Protein AF-0000000075924143 (afdb_homodimer)

Sequence (212 aa):
MNRTDFDSTFNCPVCLGPSQNMVFGMCQHFVCASCLYEPDSESLKPAFYCCPLCKAKDVFPDYCPEIPQTTKLLMNIVGVVKCRRKRCGEEMWTWDEEEHQGYVVLMNRTDFDSTFNCPVCLGPSQNMVFGMCQHFVCASCLYEPDSESLKPAFYCCPLCKAKDVFPDYCPEIPQTTKLLMNIVGVVKCRRKRCGEEMWTWDEEEHQGYVVL

Nearest PDB structures (foldseek):
  1rmd-assembly1_A-2  TM=4.982E-01  e=7.323E-04  Mus musculus
  1rmd-assembly1_A-2  TM=4.979E-01  e=7.323E-04  Mus musculus

Foldseek 3Di:
DDPVVLQQPQAFPPVSFADLAWFAWQVRDIHHQPVQADPPQQAGDPVVCAPPPPRHGNGGDRGRDDDDVVSSVVSVVSAWDAQPDPPRRDIHGNVCNVVVDVVVDD/DDPVVLQQPQAFPPVSFADLAWFAWQVRDIHHQPVQADPPQQAGDPVVCAPPPPRHGNGGDRGRDDDDVVSSVVSVVSAWDAQPDPPRRDIHGNVCNVVVDVVVDD

Solvent-accessible surface area (backbone atoms only — not comparable to full-atom values): 12233 Å² total; per-residue (Å²): 133,57,69,68,55,47,49,71,64,65,25,20,80,81,80,65,39,54,53,50,49,59,42,47,14,48,67,50,51,62,39,29,47,77,78,45,23,38,88,86,78,31,32,47,36,75,86,48,47,26,41,92,85,80,58,50,65,73,30,53,56,68,42,70,67,69,70,44,68,60,55,30,49,52,29,38,73,76,33,36,38,59,47,84,55,87,92,63,64,48,54,34,44,59,89,47,44,64,63,48,52,68,67,60,64,136,133,56,69,68,55,48,50,71,64,65,25,20,79,81,82,66,41,54,53,52,50,58,43,46,15,46,69,50,50,63,39,29,48,77,78,45,23,37,90,86,79,30,33,46,37,75,85,49,46,26,41,93,84,79,57,49,64,73,29,52,56,67,44,69,66,70,70,44,67,60,55,29,47,52,30,38,72,76,33,36,40,62,48,85,54,87,91,62,63,47,57,34,44,59,90,46,43,65,63,46,52,68,67,58,64,134

pLDDT: mean 93.18, std 9.37, range [42.0, 98.88]

InterPro domains:
  IPR001841 Zinc finger, RING-type [PS50089] (12-55)
  IPR001841 Zinc finger, RING-type [SM00184] (12-54)
  IPR013083 Zinc finger, RING/FYVE/PHD-type [G3DSA:3.30.40.10] (2-105)
  IPR017907 Zinc finger, RING-type, conserved site [PS00518] (27-36)

Organism: Rhipicephalus microplus (NCBI:txid6941)

Structure (mmCIF, N/CA/C/O backbone):
data_AF-0000000075924143-model_v1
#
loop_
_entity.id
_entity.type
_entity.pdbx_description
1 polymer 'RING-type domain-containing protein'
#
loop_
_atom_site.group_PDB
_atom_site.id
_atom_site.type_symbol
_atom_site.label_atom_id
_atom_site.label_alt_id
_atom_site.label_comp_id
_atom_site.label_asym_id
_atom_site.label_entity_id
_atom_site.label_seq_id
_atom_site.pdbx_PDB_ins_code
_atom_site.Cartn_x
_atom_site.Cartn_y
_atom_site.Cartn_z
_atom_site.occupancy
_atom_site.B_iso_or_equiv
_atom_site.auth_seq_id
_atom_site.auth_comp_id
_atom_site.auth_asym_id
_atom_site.auth_atom_id
_atom_site.pdbx_PDB_model_num
ATOM 1 N N . MET A 1 1 ? -12.422 -7.746 11.172 1 70.56 1 MET A N 1
ATOM 2 C CA . MET A 1 1 ? -11.594 -6.848 11.977 1 70.56 1 MET A CA 1
ATOM 3 C C . MET A 1 1 ? -12.445 -5.758 12.617 1 70.56 1 MET A C 1
ATOM 5 O O . MET A 1 1 ? -13.352 -5.211 11.984 1 70.56 1 MET A O 1
ATOM 9 N N . ASN A 1 2 ? -12.172 -5.574 13.945 1 77.44 2 ASN A N 1
ATOM 10 C CA . ASN A 1 2 ? -12.914 -4.504 14.602 1 77.44 2 ASN A CA 1
ATOM 11 C C . ASN A 1 2 ? -12.219 -3.158 14.445 1 77.44 2 ASN A C 1
ATOM 13 O O . ASN A 1 2 ? -11.148 -3.076 13.836 1 77.44 2 ASN A O 1
ATOM 17 N N . ARG A 1 3 ? -12.781 -2.129 14.867 1 79.12 3 ARG A N 1
ATOM 18 C CA . ARG A 1 3 ? -12.312 -0.76 14.672 1 79.12 3 ARG A CA 1
ATOM 19 C C . A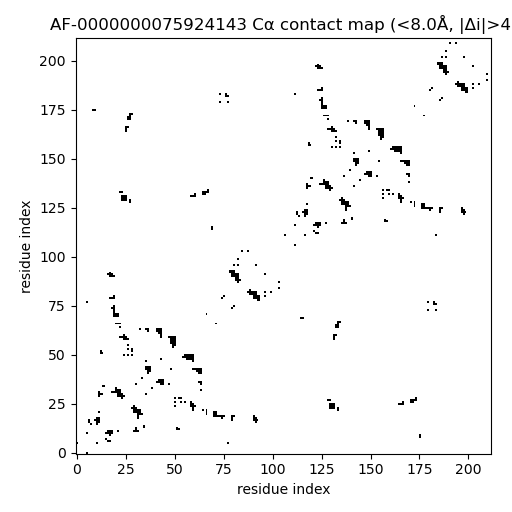RG A 1 3 ? -10.914 -0.576 15.25 1 79.12 3 ARG A C 1
ATOM 21 O O . ARG A 1 3 ? -10.047 0.022 14.609 1 79.12 3 ARG A O 1
ATOM 28 N N . THR A 1 4 ? -10.664 -1.025 16.422 1 77.81 4 THR A N 1
ATOM 29 C CA . THR A 1 4 ? -9.383 -0.866 17.094 1 77.81 4 THR A CA 1
ATOM 30 C C . THR A 1 4 ? -8.266 -1.554 16.312 1 77.81 4 THR A C 1
ATOM 32 O O . THR A 1 4 ? -7.152 -1.028 16.219 1 77.81 4 THR A O 1
ATOM 35 N N . ASP A 1 5 ? -8.641 -2.639 15.773 1 81.94 5 ASP A N 1
ATOM 36 C CA . ASP A 1 5 ? -7.66 -3.367 14.977 1 81.94 5 ASP A CA 1
ATOM 37 C C . ASP A 1 5 ? -7.301 -2.596 13.711 1 81.94 5 ASP A C 1
ATOM 39 O O . ASP A 1 5 ? -6.137 -2.559 13.305 1 81.94 5 ASP A O 1
ATOM 43 N N . PHE A 1 6 ? -8.273 -1.979 13.18 1 84.81 6 PHE A N 1
ATOM 44 C CA . PHE A 1 6 ? -8.031 -1.205 11.961 1 84.81 6 PHE A CA 1
ATOM 45 C C . PHE A 1 6 ? -7.113 -0.024 12.25 1 84.81 6 PHE A C 1
ATOM 47 O O . PHE A 1 6 ? -6.125 0.185 11.539 1 84.81 6 PHE A O 1
ATOM 54 N N . ASP A 1 7 ? -7.449 0.629 13.297 1 85.31 7 ASP A N 1
ATOM 55 C CA . ASP A 1 7 ? -6.668 1.811 13.648 1 85.31 7 ASP A CA 1
ATOM 56 C C . ASP A 1 7 ? -5.207 1.449 13.898 1 85.31 7 ASP A C 1
ATOM 58 O O . ASP A 1 7 ? -4.301 2.082 13.352 1 85.31 7 ASP A O 1
ATOM 62 N N . SER A 1 8 ? -5.031 0.444 14.641 1 89.44 8 SER A N 1
ATOM 63 C CA . SER A 1 8 ? -3.672 0.069 15.016 1 89.44 8 SER A CA 1
ATOM 64 C C . SER A 1 8 ? -2.896 -0.475 13.82 1 89.44 8 SER A C 1
ATOM 66 O O . SER A 1 8 ? -1.672 -0.338 13.758 1 89.44 8 SER A O 1
ATOM 68 N N . THR A 1 9 ? -3.615 -1.034 12.883 1 93.56 9 THR A N 1
ATOM 69 C CA . THR A 1 9 ? -2.969 -1.708 11.758 1 93.56 9 THR A CA 1
ATOM 70 C C . THR A 1 9 ? -2.6 -0.708 10.672 1 93.56 9 THR A C 1
ATOM 72 O O . THR A 1 9 ? -1.55 -0.832 10.039 1 93.56 9 THR A O 1
ATOM 75 N N . PHE A 1 10 ? -3.467 0.295 10.484 1 96.81 10 PHE A N 1
ATOM 76 C CA . PHE A 1 10 ? -3.289 1.083 9.273 1 96.81 10 PHE A CA 1
ATOM 77 C C . PHE A 1 10 ? -2.971 2.535 9.609 1 96.81 10 PHE A C 1
ATOM 79 O O . PHE A 1 10 ? -2.783 3.361 8.719 1 96.81 10 PHE A O 1
ATOM 86 N N . ASN A 1 11 ? -2.824 2.832 10.938 1 97.5 11 ASN A N 1
ATOM 87 C CA . ASN A 1 11 ? -2.324 4.145 11.328 1 97.5 11 ASN A CA 1
ATOM 88 C C . ASN A 1 11 ? -0.844 4.305 11 1 97.5 11 ASN A C 1
ATOM 90 O O . ASN A 1 11 ? -0.107 3.32 10.938 1 97.5 11 ASN A O 1
ATOM 94 N N . CYS A 1 12 ? -0.484 5.535 10.727 1 98.12 12 CYS A N 1
ATOM 95 C CA . CYS A 1 12 ? 0.941 5.848 10.734 1 98.12 12 CYS A CA 1
ATOM 96 C C . CYS A 1 12 ? 1.58 5.453 12.062 1 98.12 12 CYS A C 1
ATOM 98 O O . CYS A 1 12 ? 1.066 5.793 13.125 1 98.12 12 CYS A O 1
ATOM 100 N N . PRO A 1 13 ? 2.682 4.738 12.023 1 98 13 PRO A N 1
ATOM 101 C CA . PRO A 1 13 ? 3.299 4.293 13.273 1 98 13 PRO A CA 1
ATOM 102 C C . PRO A 1 13 ? 3.963 5.434 14.039 1 98 13 PRO A C 1
ATOM 104 O O . PRO A 1 13 ? 4.348 5.262 15.203 1 98 13 PRO A O 1
ATOM 107 N N . VAL A 1 14 ? 4.086 6.535 13.492 1 98.38 14 VAL A N 1
ATOM 108 C CA . VAL A 1 14 ? 4.785 7.66 14.102 1 98.38 14 VAL A CA 1
ATOM 109 C C . VAL A 1 14 ? 3.783 8.578 14.789 1 98.38 14 VAL A C 1
ATOM 111 O O . VAL A 1 14 ? 3.887 8.828 15.992 1 98.38 14 VAL A O 1
ATOM 114 N N . CYS A 1 15 ? 2.76 9.039 14.109 1 97.69 15 CYS A N 1
ATOM 115 C CA . CYS A 1 15 ? 1.806 9.984 14.68 1 97.69 15 CYS A CA 1
ATOM 116 C C . CYS A 1 15 ? 0.568 9.266 15.195 1 97.69 15 CYS A C 1
ATOM 118 O O . CYS A 1 15 ? -0.277 9.867 15.859 1 97.69 15 CYS A O 1
ATOM 120 N N . LEU A 1 16 ? 0.433 8.016 14.859 1 97.12 16 LEU A N 1
ATOM 121 C CA . LEU A 1 16 ? -0.646 7.137 15.297 1 97.12 16 LEU A CA 1
ATOM 122 C C . LEU A 1 16 ? -1.988 7.609 14.758 1 97.12 16 LEU A C 1
ATOM 124 O O . LEU A 1 16 ? -3.031 7.379 15.375 1 97.12 16 LEU A O 1
ATOM 128 N N . GLY A 1 17 ? -1.963 8.305 13.609 1 96.56 17 GLY A N 1
ATOM 129 C CA . GLY A 1 17 ? -3.17 8.797 12.961 1 96.56 17 GLY A CA 1
ATOM 130 C C . GLY A 1 17 ? -3.375 8.219 11.57 1 96.56 17 GLY A C 1
ATOM 131 O O . GLY A 1 17 ? -2.443 7.672 10.977 1 96.56 17 GLY A O 1
ATOM 132 N N . PRO A 1 18 ? -4.652 8.367 11.133 1 96.88 18 PRO A N 1
ATOM 133 C CA . PRO A 1 18 ? -4.945 7.945 9.758 1 96.88 18 PRO A CA 1
ATOM 134 C C . PRO A 1 18 ? -4.43 8.93 8.711 1 96.88 18 PRO A C 1
ATOM 136 O O . PRO A 1 18 ? -4.344 10.133 8.984 1 96.88 18 PRO A O 1
ATOM 139 N N . SER A 1 19 ? -4.051 8.484 7.586 1 98 19 SER A N 1
ATOM 140 C CA . SER A 1 19 ? -3.645 9.312 6.457 1 98 19 SER A CA 1
ATOM 141 C C . SER A 1 19 ? -3.877 8.602 5.129 1 98 19 SER A C 1
ATOM 143 O O . SER A 1 19 ? -3.652 7.398 5.02 1 98 19 SER A O 1
ATOM 145 N N . GLN A 1 20 ? -4.223 9.32 4.164 1 97.81 20 GLN A N 1
ATOM 146 C CA . GLN A 1 20 ? -4.312 8.781 2.809 1 97.81 20 GLN A CA 1
ATOM 147 C C . GLN A 1 20 ? -2.973 8.891 2.086 1 97.81 20 GLN A C 1
ATOM 149 O O . GLN A 1 20 ? -2.801 8.336 0.999 1 97.81 20 GLN A O 1
ATOM 154 N N . ASN A 1 21 ? -2.076 9.578 2.709 1 98.12 21 ASN A N 1
ATOM 155 C CA . ASN A 1 21 ? -0.774 9.836 2.104 1 98.12 21 ASN A CA 1
ATOM 156 C C . ASN A 1 21 ? 0.329 9.031 2.781 1 98.12 21 ASN A C 1
ATOM 158 O O . ASN A 1 21 ? 1.273 9.602 3.328 1 98.12 21 ASN A O 1
ATOM 162 N N . MET A 1 22 ? 0.215 7.742 2.605 1 98.5 22 MET A N 1
ATOM 163 C CA . MET A 1 22 ? 1.218 6.84 3.166 1 98.5 22 MET A CA 1
ATOM 164 C C . MET A 1 22 ? 2.379 6.648 2.195 1 98.5 22 MET A C 1
ATOM 166 O O . MET A 1 22 ? 2.172 6.559 0.983 1 98.5 22 MET A O 1
ATOM 170 N N . VAL A 1 23 ? 3.541 6.617 2.645 1 98.88 23 VAL A N 1
ATOM 171 C CA . VAL A 1 23 ? 4.734 6.383 1.839 1 98.88 23 VAL A CA 1
ATOM 172 C C . VAL A 1 23 ? 5.363 5.047 2.223 1 98.88 23 VAL A C 1
ATOM 174 O O . VAL A 1 23 ? 5.723 4.832 3.381 1 98.88 23 VAL A O 1
ATOM 177 N N . PHE A 1 24 ? 5.453 4.184 1.265 1 98.75 24 PHE A N 1
ATOM 178 C CA . PHE A 1 24 ? 6.07 2.875 1.461 1 98.75 24 PHE A CA 1
ATOM 179 C C . PHE A 1 24 ? 7.574 2.943 1.212 1 98.75 24 PHE A C 1
ATOM 181 O O . PHE A 1 24 ? 8.023 3.602 0.271 1 98.75 24 PHE A O 1
ATOM 188 N N . GLY A 1 25 ? 8.297 2.262 2.07 1 98.62 25 GLY A N 1
ATOM 189 C CA . GLY A 1 25 ? 9.734 2.168 1.877 1 98.62 25 GLY A CA 1
ATOM 190 C C . GLY A 1 25 ? 10.156 0.909 1.144 1 98.62 25 GLY A C 1
ATOM 191 O O . GLY A 1 25 ? 9.352 -0.009 0.963 1 98.62 25 GLY A O 1
ATOM 192 N N . MET A 1 26 ? 11.438 0.866 0.835 1 98.19 26 MET A N 1
ATOM 193 C CA . MET A 1 26 ? 12.031 -0.317 0.212 1 98.19 26 MET A CA 1
ATOM 194 C C . MET A 1 26 ? 11.906 -1.531 1.126 1 98.19 26 MET A C 1
ATOM 196 O O . MET A 1 26 ? 11.898 -2.67 0.655 1 98.19 26 MET A O 1
ATOM 200 N N . CYS A 1 27 ? 11.734 -1.285 2.385 1 98.5 27 CYS A N 1
ATOM 201 C CA . CYS A 1 27 ? 11.555 -2.354 3.361 1 98.5 27 CYS A CA 1
ATOM 202 C C . CYS A 1 27 ? 10.102 -2.807 3.412 1 98.5 27 CYS A C 1
ATOM 204 O O . CYS A 1 27 ? 9.773 -3.781 4.09 1 98.5 27 CYS A O 1
ATOM 206 N N . GLN A 1 28 ? 9.203 -2.119 2.783 1 98.69 28 GLN A N 1
ATOM 207 C CA . GLN A 1 28 ? 7.789 -2.416 2.598 1 98.69 28 GLN A CA 1
ATOM 208 C C . GLN A 1 28 ? 6.98 -2.025 3.83 1 98.69 28 GLN A C 1
ATOM 210 O O . GLN A 1 28 ? 5.793 -2.338 3.924 1 98.69 28 GLN A O 1
ATOM 215 N N . HIS A 1 29 ? 7.574 -1.335 4.727 1 98.62 29 HIS A N 1
ATOM 216 C CA . HIS A 1 29 ? 6.812 -0.637 5.758 1 98.62 29 HIS A CA 1
ATOM 217 C C . HIS A 1 29 ? 6.41 0.758 5.293 1 98.62 29 HIS A C 1
ATOM 219 O O . HIS A 1 29 ? 6.895 1.24 4.266 1 98.62 29 HIS A O 1
ATOM 225 N N . PHE A 1 30 ? 5.375 1.354 5.965 1 98.38 30 PHE A N 1
ATOM 226 C CA . PHE A 1 30 ? 4.934 2.66 5.496 1 98.38 30 PHE A CA 1
ATOM 227 C C . PHE A 1 30 ? 4.793 3.635 6.66 1 98.38 30 PHE A C 1
ATOM 229 O O . PHE A 1 30 ? 4.625 3.219 7.809 1 98.38 30 PHE A O 1
ATOM 236 N N . VAL A 1 31 ? 4.949 4.906 6.43 1 98.75 31 VAL A N 1
ATOM 237 C CA . VAL A 1 31 ? 4.766 6.07 7.289 1 98.75 31 VAL A CA 1
ATOM 238 C C . VAL A 1 31 ? 4.078 7.184 6.508 1 98.75 31 VAL A C 1
ATOM 240 O O . VAL A 1 31 ? 4.25 7.297 5.293 1 98.75 31 VAL A O 1
ATOM 243 N N . CYS A 1 32 ? 3.238 7.934 7.164 1 98.69 32 CYS A N 1
ATOM 244 C CA . CYS A 1 32 ? 2.561 8.977 6.395 1 98.69 32 CYS A CA 1
ATOM 245 C C . CYS A 1 32 ? 3.545 10.047 5.945 1 98.69 32 CYS A C 1
ATOM 247 O O . CYS A 1 32 ? 4.562 10.281 6.605 1 98.69 32 CYS A O 1
ATOM 249 N N . ALA A 1 33 ? 3.236 10.734 4.922 1 98.75 33 ALA A N 1
ATOM 250 C CA . ALA A 1 33 ? 4.117 11.727 4.312 1 98.75 33 ALA A CA 1
ATOM 251 C C . ALA A 1 33 ? 4.383 12.891 5.266 1 98.75 33 ALA A C 1
ATOM 253 O O . ALA A 1 33 ? 5.5 13.398 5.332 1 98.75 33 ALA A O 1
ATOM 254 N N . SER A 1 34 ? 3.363 13.258 6.055 1 98.12 34 SER A N 1
ATOM 255 C CA . SER A 1 34 ? 3.494 14.414 6.938 1 98.12 34 SER A CA 1
ATOM 256 C C . SER A 1 34 ? 4.48 14.133 8.062 1 98.12 34 SER A C 1
ATOM 258 O O . SER A 1 34 ? 5.117 15.055 8.578 1 98.12 34 SER A O 1
ATOM 260 N N . CYS A 1 35 ? 4.629 12.93 8.453 1 98.69 35 CYS A N 1
ATOM 261 C CA . CYS A 1 35 ? 5.594 12.57 9.484 1 98.69 35 CYS A CA 1
ATOM 262 C C . CYS A 1 35 ? 6.984 12.375 8.891 1 98.69 35 CYS A C 1
ATOM 264 O O . CYS A 1 35 ? 7.984 12.734 9.508 1 98.69 35 CYS A O 1
ATOM 266 N N . LEU A 1 36 ? 7.094 11.898 7.695 1 98.81 36 LEU A N 1
ATOM 267 C CA . LEU A 1 36 ? 8.367 11.531 7.074 1 98.81 36 LEU A CA 1
ATOM 268 C C . LEU A 1 36 ? 9.125 12.773 6.621 1 98.81 36 LEU A C 1
ATOM 270 O O . LEU A 1 36 ? 10.359 12.797 6.637 1 98.81 36 LEU A O 1
ATOM 274 N N . TYR A 1 37 ? 8.375 13.758 6.219 1 98.88 37 TYR A N 1
ATOM 275 C CA . TYR A 1 37 ? 9.055 14.812 5.465 1 98.88 37 TYR A CA 1
ATOM 276 C C . TYR A 1 37 ? 8.836 16.172 6.117 1 98.88 37 TYR A C 1
ATOM 278 O O . TYR A 1 37 ? 7.789 16.422 6.719 1 98.88 37 TYR A O 1
ATOM 286 N N . GLU A 1 38 ? 9.812 17.047 5.93 1 98.75 38 GLU A N 1
ATOM 287 C CA . GLU A 1 38 ? 9.711 18.438 6.379 1 98.75 38 GLU A CA 1
ATOM 288 C C . GLU A 1 38 ? 8.648 19.203 5.598 1 98.75 38 GLU A C 1
ATOM 290 O O . GLU A 1 38 ? 8.617 19.141 4.367 1 98.75 38 GLU A O 1
ATOM 295 N N . PRO A 1 39 ? 7.762 19.938 6.336 1 97.12 39 PRO A N 1
ATOM 296 C CA . PRO A 1 39 ? 6.656 20.625 5.656 1 97.12 39 PRO A CA 1
ATOM 297 C C . PRO A 1 39 ? 7.137 21.672 4.652 1 97.12 39 PRO A C 1
ATOM 299 O O . PRO A 1 39 ? 6.504 21.859 3.609 1 97.12 39 PRO A O 1
ATOM 302 N N . ASP A 1 40 ? 8.25 22.312 4.832 1 97.69 40 ASP A N 1
ATOM 303 C CA . ASP A 1 40 ? 8.711 23.422 3.994 1 97.69 40 ASP A CA 1
ATOM 304 C C . ASP A 1 40 ? 9.531 22.906 2.811 1 97.69 40 ASP A C 1
ATOM 306 O O . ASP A 1 40 ? 9.211 23.203 1.656 1 97.69 40 ASP A O 1
ATOM 310 N N . SER A 1 41 ? 10.484 22.047 3.057 1 98.12 41 SER A N 1
ATOM 311 C CA . SER A 1 41 ? 11.422 21.609 2.031 1 98.12 41 SER A CA 1
ATOM 312 C C . SER A 1 41 ? 10.984 20.297 1.393 1 98.12 41 SER A C 1
ATOM 314 O O . SER A 1 41 ? 11.516 19.891 0.358 1 98.12 41 SER A O 1
ATOM 316 N N . GLU A 1 42 ? 10.07 19.609 2.082 1 98.25 42 GLU A N 1
ATOM 317 C CA . GLU A 1 42 ? 9.617 18.297 1.646 1 98.25 42 GLU A CA 1
ATOM 318 C C . GLU A 1 42 ? 10.781 17.297 1.606 1 98.25 42 GLU A C 1
ATOM 320 O O . GLU A 1 42 ? 10.75 16.328 0.84 1 98.25 42 GLU A O 1
ATOM 325 N N . SER A 1 43 ? 11.836 17.609 2.334 1 98.75 43 SER A N 1
ATOM 326 C CA . SER A 1 43 ? 12.961 16.703 2.477 1 98.75 43 SER A CA 1
ATOM 327 C C . SER A 1 43 ? 12.719 15.695 3.604 1 98.75 43 SER A C 1
ATOM 329 O O . SER A 1 43 ? 12.031 16 4.578 1 98.75 43 SER A O 1
ATOM 331 N N . LEU A 1 44 ? 13.289 14.586 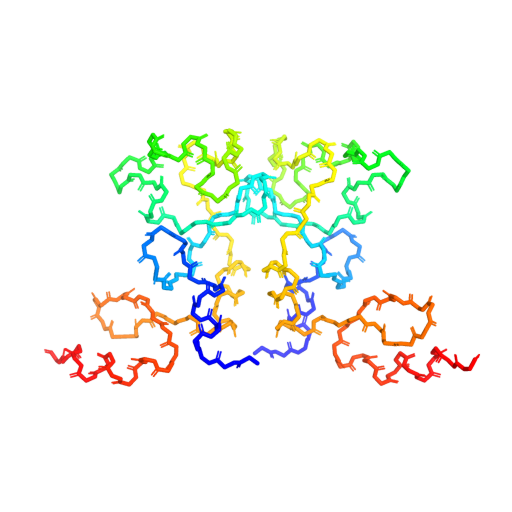3.41 1 98.88 44 LEU A N 1
ATOM 332 C CA . LEU A 1 44 ? 13.164 13.555 4.426 1 98.88 44 LEU A CA 1
ATOM 333 C C . LEU A 1 44 ? 13.742 14.023 5.758 1 98.88 44 LEU A C 1
ATOM 335 O O . LEU A 1 44 ? 14.852 14.555 5.801 1 98.88 44 LEU A O 1
ATOM 339 N N . LYS A 1 45 ? 12.969 13.852 6.836 1 98.81 45 LYS A N 1
ATOM 340 C CA . LYS A 1 45 ? 13.492 14.164 8.164 1 98.81 45 LYS A CA 1
ATOM 341 C C . LYS A 1 45 ? 14.609 13.203 8.562 1 98.81 45 LYS A C 1
ATOM 343 O O . LYS A 1 45 ? 14.508 11.992 8.32 1 98.81 45 LYS A O 1
ATOM 348 N N . PRO A 1 46 ? 15.594 13.695 9.219 1 98.25 46 PRO A N 1
ATOM 349 C CA . PRO A 1 46 ? 16.734 12.859 9.594 1 98.25 46 PRO A CA 1
ATOM 350 C C . PRO A 1 46 ? 16.328 11.664 10.453 1 98.25 46 PRO A C 1
ATOM 352 O O . PRO A 1 46 ? 16.953 10.609 10.383 1 98.25 46 PRO A O 1
ATOM 355 N N . ALA A 1 47 ? 15.352 11.766 11.258 1 97.88 47 ALA A N 1
ATOM 356 C CA . ALA A 1 47 ? 14.891 10.711 12.156 1 97.88 47 ALA A CA 1
ATOM 357 C C . ALA A 1 47 ? 14.461 9.469 11.375 1 97.88 47 ALA A C 1
ATOM 359 O O . ALA A 1 47 ? 14.383 8.375 11.938 1 97.88 47 ALA A O 1
ATOM 360 N N . PHE A 1 48 ? 14.242 9.648 10.039 1 98.44 48 PHE A N 1
ATOM 361 C CA . PHE A 1 48 ? 13.688 8.547 9.258 1 98.44 48 PHE A CA 1
ATOM 362 C C . PHE A 1 48 ? 14.688 8.078 8.203 1 98.44 48 PHE A C 1
ATOM 364 O O . PHE A 1 48 ? 14.289 7.523 7.172 1 98.44 48 PHE A O 1
ATOM 371 N N . TYR A 1 49 ? 15.93 8.406 8.453 1 98.25 49 TYR A N 1
ATOM 372 C CA . TYR A 1 49 ? 16.969 7.809 7.621 1 98.25 49 TYR A CA 1
ATOM 373 C C . TYR A 1 49 ? 16.953 6.289 7.746 1 98.25 49 TYR A C 1
ATOM 375 O O . TYR A 1 49 ? 17.516 5.59 6.895 1 98.25 49 TYR A O 1
ATOM 383 N N . CYS A 1 50 ? 16.344 5.875 8.891 1 98.19 50 CYS A N 1
ATOM 384 C CA . CYS A 1 50 ? 16.016 4.461 9.023 1 98.19 50 CYS A CA 1
ATOM 385 C C . CYS A 1 50 ? 14.523 4.27 9.273 1 98.19 50 CYS A C 1
ATOM 387 O O . CYS A 1 50 ? 13.867 5.152 9.82 1 98.19 50 CYS A O 1
ATOM 389 N N . CYS A 1 51 ? 14.023 3.189 8.836 1 98.69 51 CYS A N 1
ATOM 390 C CA . CYS A 1 51 ? 12.617 2.883 9.07 1 98.69 51 CYS A CA 1
ATOM 391 C C . CYS A 1 51 ? 12.32 2.775 10.555 1 98.69 51 CYS A C 1
ATOM 393 O O . CYS A 1 51 ? 13.016 2.062 11.281 1 98.69 51 CYS A O 1
ATOM 395 N N . PRO A 1 52 ? 11.328 3.402 11.102 1 98.44 52 PRO A N 1
ATOM 396 C CA . PRO A 1 52 ? 11.031 3.344 12.531 1 98.44 52 PRO A CA 1
ATOM 397 C C . PRO A 1 52 ? 10.508 1.978 12.977 1 98.44 52 PRO A C 1
ATOM 399 O O . PRO A 1 52 ? 10.43 1.699 14.172 1 98.44 52 PRO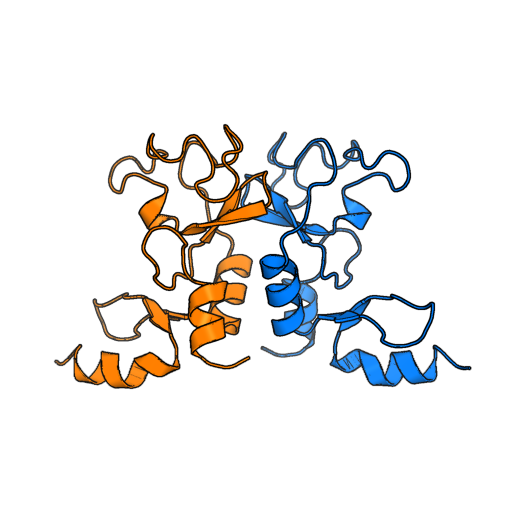 A O 1
ATOM 402 N N . LEU A 1 53 ? 10.148 1.166 12 1 97.88 53 LEU A N 1
ATOM 403 C CA . LEU A 1 53 ? 9.555 -0.121 12.352 1 97.88 53 LEU A CA 1
ATOM 404 C C . LEU A 1 53 ? 10.602 -1.229 12.305 1 97.88 53 LEU A C 1
ATOM 406 O O . LEU A 1 53 ? 10.656 -2.074 13.203 1 97.88 53 LEU A O 1
ATOM 410 N N . CYS A 1 54 ? 11.461 -1.25 11.312 1 98.31 54 CYS A N 1
ATOM 411 C CA . CYS A 1 54 ? 12.375 -2.371 11.156 1 98.31 54 CYS A CA 1
ATOM 412 C C . CYS A 1 54 ? 13.828 -1.902 11.25 1 98.31 54 CYS A C 1
ATOM 414 O O . CYS A 1 54 ? 14.75 -2.721 11.258 1 98.31 54 CYS A O 1
ATOM 416 N N . LYS A 1 55 ? 14.172 -0.634 11.164 1 98.31 55 LYS A N 1
ATOM 417 C CA . LYS A 1 55 ? 15.469 0.008 11.352 1 98.31 55 LYS A CA 1
ATOM 418 C C . LYS A 1 55 ? 16.328 -0.117 10.094 1 98.31 55 LYS A C 1
ATOM 420 O O . LYS A 1 55 ? 17.5 0.281 10.094 1 98.31 55 LYS A O 1
ATOM 425 N N . ALA A 1 56 ? 15.742 -0.64 9.016 1 98.25 56 ALA A N 1
ATOM 426 C CA . ALA A 1 56 ? 16.484 -0.648 7.75 1 98.25 56 ALA A CA 1
ATOM 427 C C . ALA A 1 56 ? 16.859 0.768 7.328 1 98.25 56 ALA A C 1
ATOM 429 O O . ALA A 1 56 ? 16.078 1.703 7.484 1 98.25 56 ALA A O 1
ATOM 430 N N . LYS A 1 57 ? 18.031 0.975 6.699 1 98.38 57 LYS A N 1
ATOM 431 C CA . LYS A 1 57 ? 18.547 2.293 6.344 1 98.38 57 LYS A CA 1
ATOM 432 C C . LYS A 1 57 ? 18.203 2.648 4.902 1 98.38 57 LYS A C 1
ATOM 434 O O . LYS A 1 57 ? 18.125 1.771 4.039 1 98.38 57 LYS A O 1
ATOM 439 N N . ASP A 1 58 ? 18.031 3.904 4.645 1 98 58 ASP A N 1
ATOM 440 C CA . ASP A 1 58 ? 17.906 4.465 3.303 1 98 58 ASP A CA 1
ATOM 441 C C . ASP A 1 58 ? 16.766 3.807 2.539 1 98 58 ASP A C 1
ATOM 443 O O . ASP A 1 58 ? 16.922 3.426 1.377 1 98 58 ASP A O 1
ATOM 447 N N . VAL A 1 59 ? 15.602 3.625 3.18 1 98.5 59 VAL A N 1
ATOM 448 C CA . VAL A 1 59 ? 14.508 2.871 2.564 1 98.5 59 VAL A CA 1
ATOM 449 C C . VAL A 1 59 ? 13.414 3.828 2.109 1 98.5 59 VAL A C 1
ATOM 451 O O . VAL A 1 59 ? 12.531 3.449 1.334 1 98.5 59 VAL A O 1
ATOM 454 N N . PHE A 1 60 ? 13.438 5.047 2.551 1 98.81 60 PHE A N 1
ATOM 455 C CA . PHE A 1 60 ? 12.461 6.039 2.105 1 98.81 60 PHE A CA 1
ATOM 456 C C . PHE A 1 60 ? 13.094 7.012 1.119 1 98.81 60 PHE A C 1
ATOM 458 O O . PHE A 1 60 ? 14.289 7.285 1.189 1 98.81 60 PHE A O 1
ATOM 465 N N . PRO A 1 61 ? 12.234 7.609 0.152 1 98.62 61 PRO A N 1
ATOM 466 C CA . PRO A 1 61 ? 12.766 8.617 -0.762 1 98.62 61 PRO A CA 1
ATOM 467 C C . PRO A 1 61 ? 13.32 9.844 -0.031 1 98.62 61 PRO A C 1
ATOM 469 O O . PRO A 1 61 ? 12.789 10.234 1.011 1 98.62 61 PRO A O 1
ATOM 472 N N . ASP A 1 62 ? 14.305 10.523 -0.612 1 98.5 62 ASP A N 1
ATOM 473 C CA . ASP A 1 62 ? 14.953 11.688 -0.007 1 98.5 62 ASP A CA 1
ATOM 474 C C . ASP A 1 62 ? 14.008 12.883 0.039 1 98.5 62 ASP A C 1
ATOM 476 O O . ASP A 1 62 ? 14.156 13.758 0.891 1 98.5 62 ASP A O 1
ATOM 480 N N . TYR A 1 63 ? 13.164 12.93 -0.892 1 98.69 63 TYR A N 1
ATOM 481 C CA . TYR A 1 63 ? 12.148 13.969 -0.961 1 98.69 63 TYR A CA 1
ATOM 482 C C . TYR A 1 63 ? 10.758 13.359 -1.085 1 98.69 63 TYR A C 1
ATOM 484 O O . TYR A 1 63 ? 10.602 12.25 -1.605 1 98.69 63 TYR A O 1
ATOM 492 N N . CYS A 1 64 ? 9.758 14.016 -0.586 1 98.62 64 CYS A N 1
ATOM 493 C CA . CYS A 1 64 ? 8.391 13.516 -0.638 1 98.62 64 CYS A CA 1
ATOM 494 C C . CYS A 1 64 ? 7.996 13.156 -2.064 1 98.62 64 CYS A C 1
ATOM 496 O O . CYS A 1 64 ? 7.996 14.008 -2.949 1 98.62 64 CYS A O 1
ATOM 498 N N . PRO A 1 65 ? 7.664 11.938 -2.262 1 98.56 65 PRO A N 1
ATOM 499 C CA . PRO A 1 65 ? 7.262 11.523 -3.609 1 98.56 65 PRO A CA 1
ATOM 500 C C . PRO A 1 65 ? 5.805 11.867 -3.918 1 98.56 65 PRO A C 1
ATOM 502 O O . PRO A 1 65 ? 5.051 12.242 -3.018 1 98.56 65 PRO A O 1
ATOM 505 N N . GLU A 1 66 ? 5.547 11.805 -5.223 1 97.62 66 GLU A N 1
ATOM 506 C CA . GLU A 1 66 ? 4.125 11.789 -5.566 1 97.62 66 GLU A CA 1
ATOM 507 C C . GLU A 1 66 ? 3.459 10.5 -5.094 1 97.62 66 GLU A C 1
ATOM 509 O O . GLU A 1 66 ? 3.936 9.406 -5.395 1 97.62 66 GLU A O 1
ATOM 514 N N . ILE A 1 67 ? 2.492 10.648 -4.34 1 97.44 67 ILE A N 1
ATOM 515 C CA . ILE A 1 67 ? 1.734 9.492 -3.877 1 97.44 67 ILE A CA 1
ATOM 516 C C . ILE A 1 67 ? 0.636 9.156 -4.883 1 97.44 67 ILE A C 1
ATOM 518 O O . ILE A 1 67 ? -0.273 9.953 -5.109 1 97.44 67 ILE A O 1
ATOM 522 N N . PRO A 1 68 ? 0.698 7.984 -5.445 1 97.62 68 PRO A N 1
ATOM 523 C CA . PRO A 1 68 ? -0.287 7.637 -6.473 1 97.62 68 PRO A CA 1
ATOM 524 C C . PRO A 1 68 ? -1.717 7.613 -5.938 1 97.62 68 PRO A C 1
ATOM 526 O O . PRO A 1 68 ? -1.931 7.352 -4.75 1 97.62 68 PRO A O 1
ATOM 529 N N . GLN A 1 69 ? -2.66 7.859 -6.82 1 96 69 GLN A N 1
ATOM 530 C CA . GLN A 1 69 ? -4.07 7.789 -6.453 1 96 69 GLN A CA 1
ATOM 531 C C . GLN A 1 69 ? -4.434 6.406 -5.918 1 96 69 GLN A C 1
ATOM 533 O O . GLN A 1 69 ? -5.273 6.281 -5.023 1 96 69 GLN A O 1
ATOM 538 N N . THR A 1 70 ? -3.777 5.414 -6.379 1 95.5 70 THR A N 1
ATOM 539 C CA . THR A 1 70 ? -4.055 4.047 -5.957 1 95.5 70 THR A CA 1
ATOM 540 C C . THR A 1 70 ? -3.801 3.879 -4.461 1 95.5 70 THR A C 1
ATOM 542 O O . THR A 1 70 ? -4.602 3.262 -3.756 1 95.5 70 THR A O 1
ATOM 545 N N . THR A 1 71 ? -2.723 4.438 -4.035 1 96.06 71 THR A N 1
ATOM 546 C CA . THR A 1 71 ? -2.422 4.379 -2.609 1 96.06 71 THR A CA 1
ATOM 547 C C . THR A 1 71 ? -3.484 5.113 -1.801 1 96.06 71 THR A C 1
ATOM 549 O O . THR A 1 71 ? -3.959 4.609 -0.781 1 96.06 71 THR A O 1
ATOM 552 N N . LYS A 1 72 ? -3.879 6.258 -2.23 1 96.94 72 LYS A N 1
ATOM 553 C CA . LYS A 1 72 ? -4.918 7.023 -1.55 1 96.94 72 LYS A CA 1
ATOM 554 C C . LYS A 1 72 ? -6.238 6.258 -1.519 1 96.94 72 LYS A C 1
ATOM 556 O O . LYS A 1 72 ? -6.93 6.25 -0.5 1 96.94 72 LYS A O 1
ATOM 561 N N . LEU A 1 73 ? -6.496 5.652 -2.65 1 96.25 73 LEU A N 1
ATOM 562 C CA . LEU A 1 73 ? -7.723 4.863 -2.746 1 96.25 73 LEU A CA 1
ATOM 563 C C . LEU A 1 73 ? -7.672 3.662 -1.811 1 96.25 73 LEU A C 1
ATOM 565 O O . LEU A 1 73 ? -8.68 3.307 -1.193 1 96.25 73 LEU A O 1
ATOM 569 N N . LEU A 1 74 ? -6.516 3.012 -1.703 1 95.88 74 LEU A N 1
ATOM 570 C CA . LEU A 1 74 ? -6.355 1.917 -0.75 1 95.88 74 LEU A CA 1
ATOM 571 C C . LEU A 1 74 ? -6.734 2.363 0.658 1 95.88 74 LEU A C 1
ATOM 573 O O . LEU A 1 74 ? -7.547 1.716 1.321 1 95.88 74 LEU A O 1
ATOM 577 N N . MET A 1 75 ? -6.262 3.51 1.059 1 96.38 75 MET A N 1
ATOM 578 C CA . MET A 1 75 ? -6.52 4.008 2.406 1 96.38 75 MET A CA 1
ATOM 579 C C . MET A 1 75 ? -7.98 4.418 2.564 1 96.38 75 MET A C 1
ATOM 581 O O . MET A 1 75 ? -8.57 4.234 3.633 1 96.38 75 MET A O 1
ATOM 585 N N . ASN A 1 76 ? -8.508 4.934 1.521 1 95.31 76 ASN A N 1
ATOM 586 C CA . ASN A 1 76 ? -9.93 5.25 1.529 1 95.31 76 ASN A CA 1
ATOM 587 C C . ASN A 1 76 ? -10.781 4 1.736 1 95.31 76 ASN A C 1
ATOM 589 O O . ASN A 1 76 ? -11.719 4.008 2.529 1 95.31 76 ASN A O 1
ATOM 593 N N . ILE A 1 77 ? -10.391 2.992 1.063 1 94.25 77 ILE A N 1
ATOM 594 C CA . ILE A 1 77 ? -11.133 1.739 1.13 1 94.25 77 ILE A CA 1
ATOM 595 C C . ILE A 1 77 ? -11.023 1.146 2.531 1 94.25 77 ILE A C 1
ATOM 597 O O . ILE A 1 77 ? -11.977 0.559 3.043 1 94.25 77 ILE A O 1
ATOM 601 N N . VAL A 1 78 ? -9.93 1.375 3.164 1 94.5 78 VAL A N 1
ATOM 602 C CA . VAL A 1 78 ? -9.766 0.829 4.508 1 94.5 78 VAL A CA 1
ATOM 603 C C . VAL A 1 78 ? -10.523 1.688 5.512 1 94.5 78 VAL A C 1
ATOM 605 O O . VAL A 1 78 ? -10.734 1.275 6.656 1 94.5 78 VAL A O 1
ATOM 608 N N . GLY A 1 79 ? -10.922 2.904 5.098 1 94.62 79 GLY A N 1
ATOM 609 C CA . GLY A 1 79 ? -11.82 3.654 5.965 1 94.62 79 GLY A CA 1
ATOM 610 C C . GLY A 1 79 ? -11.312 5.043 6.293 1 94.62 79 GLY A C 1
ATOM 611 O O . GLY A 1 79 ? -11.875 5.734 7.141 1 94.62 79 GLY A O 1
ATOM 612 N N . VAL A 1 80 ? -10.203 5.449 5.762 1 96.5 80 VAL A N 1
ATOM 613 C CA . VAL A 1 80 ? -9.695 6.793 6.004 1 96.5 80 VAL A CA 1
ATOM 614 C C . VAL A 1 80 ? -10.391 7.789 5.082 1 96.5 80 VAL A C 1
ATOM 616 O O . VAL A 1 80 ? -10.438 7.598 3.865 1 96.5 80 VAL A O 1
ATOM 619 N N . VAL A 1 81 ? -10.891 8.883 5.641 1 95.56 81 VAL A N 1
ATOM 620 C CA . VAL A 1 81 ? -11.594 9.883 4.84 1 95.56 81 VAL A CA 1
ATOM 621 C C . VAL A 1 81 ? -11.078 11.273 5.188 1 95.56 81 VAL A C 1
ATOM 623 O O . VAL A 1 81 ? -10.5 11.484 6.258 1 95.56 81 VAL A O 1
ATOM 626 N N . LYS A 1 82 ? -11.195 12.07 4.254 1 93.62 82 LYS A N 1
ATOM 627 C CA . LYS A 1 82 ? -10.883 13.484 4.457 1 93.62 82 LYS A CA 1
ATOM 628 C C . LYS A 1 82 ? -12.141 14.297 4.73 1 93.62 82 LYS A C 1
ATOM 630 O O . LYS A 1 82 ? -13.172 14.086 4.086 1 93.62 82 LYS A O 1
ATOM 635 N N . CYS A 1 83 ? -12.039 15.133 5.676 1 92.75 83 CYS A N 1
ATOM 636 C CA . CYS A 1 83 ? -13.18 15.992 6 1 92.75 83 CYS A CA 1
ATOM 637 C C . CYS A 1 83 ? -13.617 16.781 4.777 1 92.75 83 CYS A C 1
ATOM 639 O O . CYS A 1 83 ? -12.789 17.391 4.09 1 92.75 83 CYS A O 1
ATOM 641 N N . ARG A 1 84 ? -14.938 16.828 4.543 1 85.56 84 ARG A N 1
ATOM 642 C CA . ARG A 1 84 ? -15.492 17.453 3.348 1 85.56 84 ARG A CA 1
ATOM 643 C C . ARG A 1 84 ? -15.797 18.922 3.594 1 85.56 84 ARG A C 1
ATOM 645 O O . ARG A 1 84 ? -16.188 19.656 2.672 1 85.56 84 ARG A O 1
ATOM 652 N N . ARG A 1 85 ? -15.641 19.297 4.797 1 85 85 ARG A N 1
ATOM 653 C CA . ARG A 1 85 ? -15.938 20.688 5.094 1 85 85 ARG A CA 1
ATOM 654 C C . ARG A 1 85 ? -14.844 21.609 4.551 1 85 85 ARG A C 1
ATOM 656 O O . ARG A 1 85 ? -13.664 21.25 4.559 1 85 85 ARG A O 1
ATOM 663 N N . LYS A 1 86 ? -15.32 22.781 4.168 1 78.06 86 LYS A N 1
ATOM 664 C CA . LYS A 1 86 ? -14.438 23.766 3.562 1 78.06 86 LYS A CA 1
ATOM 665 C C . LYS A 1 86 ? -13.312 24.156 4.516 1 78.06 86 LYS A C 1
ATOM 667 O O . LYS A 1 86 ? -13.555 24.406 5.699 1 78.06 86 LYS A O 1
ATOM 672 N N . ARG A 1 87 ? -12.086 24.094 4.164 1 80.94 87 ARG A N 1
ATOM 673 C CA . ARG A 1 87 ? -10.875 24.578 4.824 1 80.94 87 ARG A CA 1
ATOM 674 C C . ARG A 1 87 ? -10.406 23.594 5.895 1 80.94 87 ARG A C 1
ATOM 676 O O . ARG A 1 87 ? -9.391 23.828 6.543 1 80.94 87 ARG A O 1
ATOM 683 N N . CYS A 1 88 ? -11.07 22.453 6.344 1 84.88 88 CYS A N 1
ATOM 684 C CA . CYS A 1 88 ? -10.617 21.516 7.375 1 84.88 88 CYS A CA 1
ATOM 685 C C . CYS A 1 88 ? -9.57 20.562 6.824 1 84.88 88 CYS A C 1
ATOM 687 O O . CYS A 1 88 ? -8.438 20.531 7.297 1 84.88 88 CYS A O 1
ATOM 689 N N . GLY A 1 89 ? -9.789 19.844 5.84 1 85.81 89 GLY A N 1
ATOM 690 C CA . GLY A 1 89 ? -8.875 18.953 5.152 1 85.81 89 GLY A CA 1
ATOM 691 C C . GLY A 1 89 ? -8.336 17.844 6.047 1 85.81 89 GLY A C 1
ATOM 692 O O . GLY A 1 89 ? -7.531 17.016 5.605 1 85.81 89 GLY A O 1
ATOM 693 N N . GLU A 1 90 ? -8.789 17.844 7.273 1 91.69 90 GLU A N 1
ATOM 694 C CA . GLU A 1 90 ? -8.305 16.828 8.203 1 91.69 90 GLU A CA 1
ATOM 695 C C . GLU A 1 90 ? -8.711 15.422 7.754 1 91.69 90 GLU A C 1
ATOM 697 O O . GLU A 1 90 ? -9.82 15.219 7.254 1 91.69 90 GLU A O 1
ATOM 702 N N . GLU A 1 91 ? -7.797 14.555 7.883 1 94.69 91 GLU A N 1
ATOM 703 C CA . GLU A 1 91 ? -8.094 13.156 7.625 1 94.69 91 GLU A CA 1
ATOM 704 C C . GLU A 1 91 ? -8.516 12.438 8.906 1 94.69 91 GLU A C 1
ATOM 706 O O . GLU A 1 91 ? -8.016 12.742 9.992 1 94.69 91 GLU A O 1
ATOM 711 N N . MET A 1 92 ? -9.438 11.484 8.719 1 94.69 92 MET A N 1
ATOM 712 C CA . MET A 1 92 ? -9.977 10.758 9.859 1 94.69 92 MET A CA 1
ATOM 713 C C . MET A 1 92 ? -10.555 9.414 9.43 1 94.69 92 MET A C 1
ATOM 715 O O . MET A 1 92 ? -10.758 9.172 8.234 1 94.69 92 MET A O 1
ATOM 719 N N . TRP A 1 93 ? -10.766 8.594 10.453 1 94.81 93 TRP A N 1
ATOM 720 C CA . TRP A 1 93 ? -11.484 7.352 10.172 1 94.81 93 TRP A CA 1
ATOM 721 C C . TRP A 1 93 ? -12.977 7.621 9.969 1 94.81 93 TRP A C 1
ATOM 723 O O . TRP A 1 93 ? -13.547 8.508 10.617 1 94.81 93 TRP A O 1
ATOM 733 N N . THR A 1 94 ? -13.594 6.809 9.141 1 93.94 94 THR A N 1
ATOM 734 C CA . THR A 1 94 ? -15 6.988 8.773 1 93.94 94 THR A CA 1
ATOM 735 C C . THR A 1 94 ? -15.883 6.965 10.016 1 93.94 94 THR A C 1
ATOM 737 O O . THR A 1 94 ? -16.875 7.695 10.094 1 93.94 94 THR A O 1
ATOM 740 N N . TRP A 1 95 ? -15.547 6.188 11 1 93 95 TRP A N 1
ATOM 741 C CA . TRP A 1 95 ? -16.391 6.07 12.188 1 93 95 TRP A CA 1
ATOM 742 C C . TRP A 1 95 ? -16.172 7.258 13.125 1 93 95 TRP A C 1
ATOM 744 O O . TRP A 1 95 ? -16.922 7.434 14.094 1 93 95 TRP A O 1
ATOM 754 N N . ASP A 1 96 ? -15.227 8.047 12.852 1 92.5 96 ASP A N 1
ATOM 755 C CA . ASP A 1 96 ? -14.992 9.266 13.625 1 92.5 96 ASP A CA 1
ATOM 756 C C . ASP A 1 96 ? -15.578 10.484 12.914 1 92.5 96 ASP A C 1
ATOM 758 O O . ASP A 1 96 ? -15.531 11.602 13.438 1 92.5 96 ASP A O 1
ATOM 762 N N . GLU A 1 97 ? -16.109 10.305 11.68 1 90.62 97 GLU A N 1
ATOM 763 C CA . GLU A 1 97 ? -16.531 11.406 10.82 1 90.62 97 GLU A CA 1
ATOM 764 C C . GLU A 1 97 ? -17.641 12.227 11.469 1 90.62 97 GLU A C 1
ATOM 766 O O . GLU A 1 97 ? -17.609 13.461 11.422 1 90.62 97 GLU A O 1
ATOM 771 N N . GLU A 1 98 ? -18.625 11.531 12.07 1 88.69 98 GLU A N 1
ATOM 772 C CA . GLU A 1 98 ? -19.734 12.227 12.711 1 88.69 98 GLU A CA 1
ATOM 773 C C . GLU A 1 98 ? -19.25 13.102 13.867 1 88.69 98 GLU A C 1
ATOM 775 O O . GLU A 1 98 ? -19.656 14.258 13.984 1 88.69 98 GLU A O 1
ATOM 780 N N . GLU A 1 99 ? -18.469 12.508 14.656 1 89.88 99 GLU A N 1
ATOM 781 C CA . GLU A 1 99 ? -17.891 13.266 15.766 1 89.88 99 GLU A CA 1
ATOM 782 C C . GLU A 1 99 ? -17.094 14.461 15.266 1 89.88 99 GLU A C 1
ATOM 784 O O . GLU A 1 99 ? -17.156 15.547 15.844 1 89.88 99 GLU A O 1
ATOM 789 N N . HIS A 1 100 ? -16.344 14.273 14.148 1 88.44 100 HIS A N 1
ATOM 790 C CA . HIS A 1 100 ? -15.555 15.359 13.562 1 88.44 100 HIS A CA 1
ATOM 791 C C . HIS A 1 100 ? -16.453 16.484 13.07 1 88.44 100 HIS A C 1
ATOM 793 O O . HIS A 1 100 ? -16.156 17.656 13.273 1 88.44 100 HIS A O 1
ATOM 799 N N . GLN A 1 101 ? -17.594 16.141 12.508 1 82.69 101 GLN A N 1
ATOM 800 C CA . GLN A 1 101 ? -18.531 17.125 11.984 1 82.69 101 GLN A CA 1
ATOM 801 C C . GLN A 1 101 ? -19.141 17.953 13.109 1 82.69 101 GLN A C 1
ATOM 803 O O . GLN A 1 101 ? -19.453 19.141 12.922 1 82.69 101 GLN A O 1
ATOM 808 N N . GLY A 1 102 ? -19.328 17.312 14.148 1 78.19 102 GLY A N 1
ATOM 809 C CA . GLY A 1 102 ? -19.828 18.031 15.305 1 78.19 102 GLY A CA 1
ATOM 810 C C . GLY A 1 102 ? -18.875 19.078 15.836 1 78.19 102 GLY A C 1
ATOM 811 O O . GLY A 1 102 ? -19.281 20.047 16.453 1 78.19 102 GLY A O 1
ATOM 812 N N . TYR A 1 103 ? -17.594 18.766 15.688 1 73.12 103 TYR A N 1
ATOM 813 C CA . TYR A 1 103 ? -16.562 19.656 16.234 1 73.12 103 TYR A CA 1
ATOM 814 C C . TYR A 1 103 ? -16.234 20.766 15.242 1 73.12 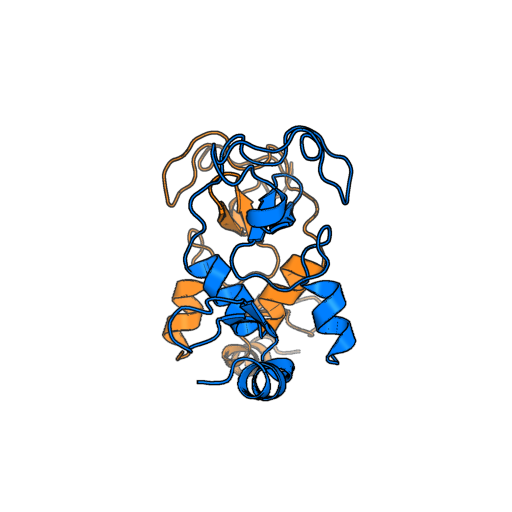103 TYR A C 1
ATOM 816 O O . TYR A 1 103 ? -15.75 21.828 15.641 1 73.12 103 TYR A O 1
ATOM 824 N N . VAL A 1 104 ? -16.141 20.312 13.961 1 64 104 VAL A N 1
ATOM 825 C CA . VAL A 1 104 ? -15.758 21.312 12.961 1 64 104 VAL A CA 1
ATOM 826 C C . VAL A 1 104 ? -16.953 22.188 12.617 1 64 104 VAL A C 1
ATOM 828 O O . VAL A 1 104 ? -17.906 21.734 11.977 1 64 104 VAL A O 1
ATOM 831 N N . VAL A 1 105 ? -17.562 22.797 13.57 1 55.81 105 VAL A N 1
ATOM 832 C CA . VAL A 1 105 ? -18.656 23.75 13.414 1 55.81 105 VAL A CA 1
ATOM 833 C C . VAL A 1 105 ? -18.391 24.641 12.195 1 55.81 105 VAL A C 1
ATOM 835 O O . VAL A 1 105 ? -17.234 24.75 11.742 1 55.81 105 VAL A O 1
ATOM 838 N N . LEU A 1 106 ? -19.516 25.562 11.781 1 42 106 LEU A N 1
ATOM 839 C CA . LEU A 1 106 ? -19.688 26.688 10.867 1 42 106 LEU A CA 1
ATOM 840 C C . LEU A 1 106 ? -18.562 27.703 11.031 1 42 106 LEU A C 1
ATOM 842 O O . LEU A 1 106 ? -18.156 28 12.148 1 42 106 LEU A O 1
ATOM 846 N N . MET B 1 1 ? -17.094 2.07 -6.402 1 71.06 1 MET B N 1
ATOM 847 C CA . MET B 1 1 ? -16.312 1.48 -7.484 1 71.06 1 MET B CA 1
ATOM 848 C C . MET B 1 1 ? -16.875 0.13 -7.898 1 71.06 1 MET B C 1
ATOM 850 O O . MET B 1 1 ? -17.297 -0.662 -7.051 1 71.06 1 MET B O 1
ATOM 854 N N . ASN B 1 2 ? -17 -0.023 -9.234 1 77.88 2 ASN B N 1
ATOM 855 C CA . ASN B 1 2 ? -17.5 -1.318 -9.688 1 77.88 2 ASN B CA 1
ATOM 856 C C . ASN B 1 2 ? -16.359 -2.33 -9.836 1 77.88 2 ASN B C 1
ATOM 858 O O . ASN B 1 2 ? -15.195 -2.002 -9.602 1 77.88 2 ASN B O 1
ATOM 862 N N . ARG B 1 3 ? -16.625 -3.488 -10.133 1 79.38 3 ARG B N 1
ATOM 863 C CA . ARG B 1 3 ? -15.688 -4.602 -10.172 1 79.38 3 ARG B CA 1
ATOM 864 C C . ARG B 1 3 ? -14.562 -4.328 -11.164 1 79.38 3 ARG B C 1
ATOM 866 O O . ARG B 1 3 ? -13.383 -4.539 -10.844 1 79.38 3 ARG B O 1
ATOM 873 N N . THR B 1 4 ? -14.859 -3.902 -12.344 1 78 4 THR B N 1
ATOM 874 C CA . THR B 1 4 ? -13.875 -3.654 -13.391 1 78 4 THR B CA 1
ATOM 875 C C . THR B 1 4 ? -12.883 -2.582 -12.953 1 78 4 THR B C 1
ATOM 877 O O . THR B 1 4 ? -11.688 -2.688 -13.234 1 78 4 THR B O 1
ATOM 880 N N . ASP B 1 5 ? -13.406 -1.668 -12.25 1 82.44 5 ASP B N 1
ATOM 881 C CA . ASP B 1 5 ? -12.547 -0.599 -11.758 1 82.44 5 ASP B CA 1
ATOM 882 C C . ASP B 1 5 ? -11.57 -1.121 -10.703 1 82.44 5 ASP B C 1
ATOM 884 O O . ASP B 1 5 ? -10.398 -0.733 -10.688 1 82.44 5 ASP B O 1
ATOM 888 N N . PHE B 1 6 ? -12.062 -2.006 -9.938 1 85.5 6 PHE B N 1
ATOM 889 C CA . PHE B 1 6 ? -11.203 -2.576 -8.906 1 85.5 6 PHE B CA 1
ATOM 890 C C . PHE B 1 6 ? -10.078 -3.385 -9.531 1 85.5 6 PHE B C 1
ATOM 892 O O . PHE B 1 6 ? -8.906 -3.203 -9.172 1 85.5 6 PHE B O 1
ATOM 899 N N . ASP B 1 7 ? -10.477 -4.156 -10.453 1 85.69 7 ASP B N 1
ATOM 900 C CA . ASP B 1 7 ? -9.492 -5.02 -11.102 1 85.69 7 ASP B CA 1
ATOM 901 C C . ASP B 1 7 ? -8.398 -4.195 -11.766 1 85.69 7 ASP B C 1
ATOM 903 O O . ASP B 1 7 ? -7.207 -4.449 -11.562 1 85.69 7 ASP B O 1
ATOM 907 N N . SER B 1 8 ? -8.812 -3.232 -12.469 1 89.62 8 SER B N 1
ATOM 908 C CA . SER B 1 8 ? -7.855 -2.438 -13.227 1 89.62 8 SER B CA 1
ATOM 909 C C . SER B 1 8 ? -6.984 -1.591 -12.305 1 89.62 8 SER B C 1
ATOM 911 O O . SER B 1 8 ? -5.832 -1.293 -12.633 1 89.62 8 SER B O 1
ATOM 913 N N . THR B 1 9 ? -7.52 -1.259 -11.156 1 93.62 9 THR B N 1
ATOM 914 C CA . THR B 1 9 ? -6.832 -0.34 -10.25 1 93.62 9 THR B CA 1
ATOM 915 C C . THR B 1 9 ? -5.82 -1.086 -9.391 1 93.62 9 THR B C 1
ATOM 917 O O . THR B 1 9 ? -4.738 -0.57 -9.109 1 93.62 9 THR B O 1
ATOM 920 N N . PHE B 1 10 ? -6.195 -2.316 -9 1 96.88 10 PHE B N 1
ATOM 921 C CA . PHE B 1 10 ? -5.387 -2.922 -7.949 1 96.88 10 PHE B CA 1
ATOM 922 C C . PHE B 1 10 ? -4.711 -4.195 -8.453 1 96.88 10 PHE B C 1
ATOM 924 O O . PHE B 1 10 ? -3.984 -4.852 -7.703 1 96.88 10 PHE B O 1
ATOM 931 N N . ASN B 1 11 ? -4.883 -4.496 -9.766 1 97.56 11 ASN B N 1
ATOM 932 C CA . ASN B 1 11 ? -4.113 -5.582 -10.367 1 97.56 11 ASN B CA 1
ATOM 933 C C . ASN B 1 11 ? -2.643 -5.203 -10.523 1 97.56 11 ASN B C 1
ATOM 935 O O . ASN B 1 11 ? -2.309 -4.023 -10.641 1 97.56 11 ASN B O 1
ATOM 939 N N . CYS B 1 12 ? -1.819 -6.219 -10.445 1 98.12 12 CYS B N 1
ATOM 940 C CA . CYS B 1 12 ? -0.451 -6.02 -10.914 1 98.12 12 CYS B CA 1
ATOM 941 C C . CYS B 1 12 ? -0.431 -5.508 -12.344 1 98.12 12 CYS B C 1
ATOM 943 O O . CYS B 1 12 ? -1.101 -6.062 -13.219 1 98.12 12 CYS B O 1
ATOM 945 N N . PRO B 1 13 ? 0.317 -4.465 -12.617 1 98.06 13 PRO B N 1
ATOM 946 C CA . PRO B 1 13 ? 0.327 -3.908 -13.969 1 98.06 13 PRO B CA 1
ATOM 947 C C . PRO B 1 13 ? 1.071 -4.793 -14.969 1 98.06 13 PRO B C 1
ATOM 949 O O . PRO B 1 13 ? 0.996 -4.566 -16.172 1 98.06 13 PRO B O 1
ATOM 952 N N . VAL B 1 14 ? 1.724 -5.758 -14.539 1 98.38 14 VAL B N 1
ATOM 953 C CA . VAL B 1 14 ? 2.545 -6.609 -15.391 1 98.38 14 VAL B CA 1
ATOM 954 C C . VAL B 1 14 ? 1.76 -7.855 -15.789 1 98.38 14 VAL B C 1
ATOM 956 O O . VAL B 1 14 ? 1.564 -8.125 -16.984 1 98.38 14 VAL B O 1
ATOM 959 N N . CYS B 1 15 ? 1.23 -8.602 -14.859 1 97.69 15 CYS B N 1
ATOM 960 C CA . CYS B 1 15 ? 0.533 -9.844 -15.156 1 97.69 15 CYS B CA 1
ATOM 961 C C . CYS B 1 15 ? -0.973 -9.625 -15.227 1 97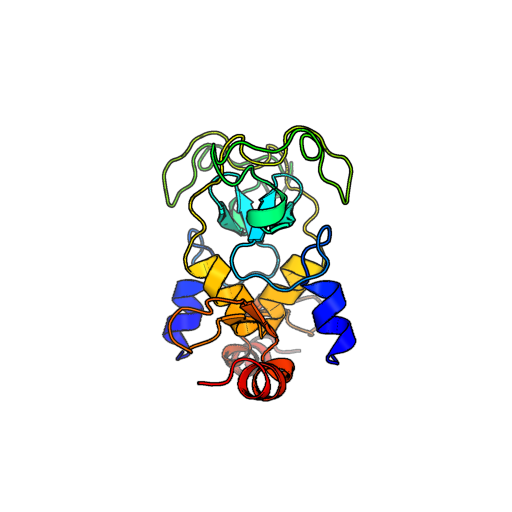.69 15 CYS B C 1
ATOM 963 O O . CYS B 1 15 ? -1.718 -10.523 -15.633 1 97.69 15 CYS B O 1
ATOM 965 N N . LEU B 1 16 ? -1.419 -8.477 -14.797 1 97.19 16 LEU B N 1
ATOM 966 C CA . LEU B 1 16 ? -2.812 -8.047 -14.828 1 97.19 16 LEU B CA 1
ATOM 967 C C . LEU B 1 16 ? -3.674 -8.914 -13.922 1 97.19 16 LEU B C 1
ATOM 969 O O . LEU B 1 16 ? -4.871 -9.086 -14.172 1 97.19 16 LEU B O 1
ATOM 973 N N . GLY B 1 17 ? -3.07 -9.492 -12.875 1 96.62 17 GLY B N 1
ATOM 974 C CA . GLY B 1 17 ? -3.775 -10.32 -11.906 1 96.62 17 GLY B CA 1
ATOM 975 C C . G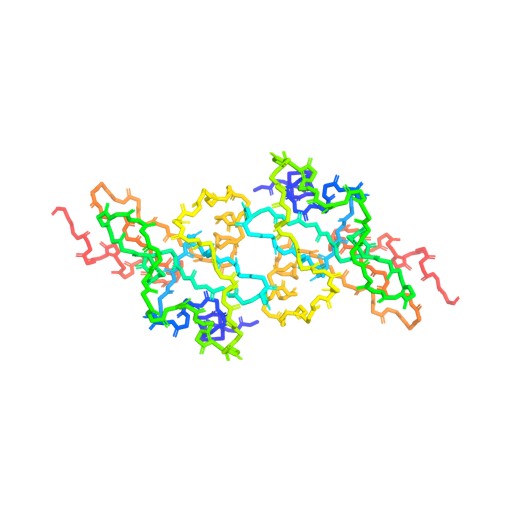LY B 1 17 ? -3.721 -9.766 -10.5 1 96.62 17 GLY B C 1
ATOM 976 O O . GLY B 1 17 ? -2.898 -8.898 -10.195 1 96.62 17 GLY B O 1
ATOM 977 N N . PRO B 1 18 ? -4.668 -10.312 -9.695 1 96.88 18 PRO B N 1
ATOM 978 C CA . PRO B 1 18 ? -4.648 -9.938 -8.273 1 96.88 18 PRO B CA 1
ATOM 979 C C . PRO B 1 18 ? -3.529 -10.633 -7.5 1 96.88 18 PRO B C 1
ATOM 981 O O . PRO B 1 18 ? -3.121 -11.742 -7.855 1 96.88 18 PRO B O 1
ATOM 984 N N . SER B 1 19 ? -3.006 -10.016 -6.512 1 98 19 SER B N 1
ATOM 985 C CA . SER B 1 19 ? -2.01 -10.594 -5.617 1 98 19 SER B CA 1
ATOM 986 C C . SER B 1 19 ? -2.047 -9.93 -4.242 1 98 19 SER B C 1
ATOM 988 O O . SER B 1 19 ? -2.225 -8.719 -4.137 1 98 19 SER B O 1
ATOM 990 N N . GLN B 1 20 ? -1.811 -10.672 -3.266 1 97.75 20 GLN B N 1
ATOM 991 C CA . GLN B 1 20 ? -1.65 -10.125 -1.922 1 97.75 20 GLN B CA 1
ATOM 992 C C . GLN B 1 20 ? -0.201 -9.727 -1.659 1 97.75 20 GLN B C 1
ATOM 994 O O . GLN B 1 20 ? 0.099 -9.086 -0.65 1 97.75 20 GLN B O 1
ATOM 999 N N . ASN B 1 21 ? 0.639 -10.109 -2.576 1 98.12 21 ASN B N 1
ATOM 1000 C CA . ASN B 1 21 ? 2.07 -9.867 -2.42 1 98.12 21 ASN B CA 1
ATOM 1001 C C . ASN B 1 21 ? 2.561 -8.766 -3.357 1 98.12 21 ASN B C 1
ATOM 1003 O O . ASN B 1 21 ? 3.418 -9.008 -4.207 1 98.12 21 ASN B O 1
ATOM 1007 N N . MET B 1 22 ? 2.08 -7.59 -3.076 1 98.5 22 MET B N 1
ATOM 1008 C CA . MET B 1 22 ? 2.484 -6.43 -3.863 1 98.5 22 MET B CA 1
ATOM 1009 C C . MET B 1 22 ? 3.75 -5.797 -3.291 1 98.5 22 MET B C 1
ATOM 1011 O O . MET B 1 22 ? 3.914 -5.727 -2.072 1 98.5 22 MET B O 1
ATOM 1015 N N . VAL B 1 23 ? 4.629 -5.395 -4.082 1 98.88 23 VAL B N 1
ATOM 1016 C CA . VAL B 1 23 ? 5.859 -4.723 -3.676 1 98.88 23 VAL B CA 1
ATOM 1017 C C . VAL B 1 23 ? 5.84 -3.271 -4.156 1 98.88 23 VAL B C 1
ATOM 1019 O O . VAL B 1 23 ? 5.73 -3.014 -5.359 1 98.88 23 VAL B O 1
ATOM 1022 N N . PHE B 1 24 ? 5.918 -2.367 -3.227 1 98.75 24 PHE B N 1
ATOM 1023 C CA . PHE B 1 24 ? 5.957 -0.942 -3.531 1 98.75 24 PHE B CA 1
ATOM 1024 C C . PHE B 1 24 ? 7.391 -0.477 -3.766 1 98.75 24 PHE B C 1
ATOM 1026 O O . PHE B 1 24 ? 8.305 -0.888 -3.051 1 98.75 24 PHE B O 1
ATOM 1033 N N . GLY B 1 25 ? 7.527 0.358 -4.762 1 98.62 25 GLY B N 1
ATOM 1034 C CA . GLY B 1 25 ? 8.828 0.95 -5.02 1 98.62 25 GLY B CA 1
ATOM 1035 C C . GLY B 1 25 ? 9 2.316 -4.383 1 98.62 25 GLY B C 1
ATOM 1036 O O . GLY B 1 25 ? 8.031 2.912 -3.91 1 98.62 25 GLY B O 1
ATOM 1037 N N . MET B 1 26 ? 10.227 2.814 -4.496 1 98.19 26 MET B N 1
ATOM 1038 C CA . MET B 1 26 ? 10.531 4.16 -4.023 1 98.19 26 MET B CA 1
ATOM 1039 C C . MET B 1 26 ? 9.719 5.203 -4.781 1 98.19 26 MET B C 1
ATOM 1041 O O . MET B 1 26 ? 9.477 6.297 -4.273 1 98.19 26 MET B O 1
ATOM 1045 N N . CYS B 1 27 ? 9.266 4.84 -5.934 1 98.5 27 CYS B N 1
ATOM 1046 C CA . CYS B 1 27 ? 8.438 5.723 -6.742 1 98.5 27 CYS B CA 1
ATOM 1047 C C . CYS B 1 27 ? 6.977 5.645 -6.312 1 98.5 27 CYS B C 1
ATOM 1049 O O . CYS B 1 27 ? 6.137 6.402 -6.805 1 98.5 27 CYS B O 1
ATOM 1051 N N . GLN B 1 28 ? 6.617 4.727 -5.477 1 98.75 28 GLN B N 1
ATOM 1052 C CA . GLN B 1 28 ? 5.316 4.527 -4.848 1 98.75 28 GLN B CA 1
ATOM 1053 C C . GLN B 1 28 ? 4.352 3.812 -5.785 1 98.75 28 GLN B C 1
ATOM 1055 O O . GLN B 1 28 ? 3.16 3.689 -5.488 1 98.75 28 GLN B O 1
ATOM 1060 N N . HIS B 1 29 ? 4.832 3.33 -6.867 1 98.62 29 HIS B N 1
ATOM 1061 C CA . HIS B 1 29 ? 4.074 2.355 -7.645 1 98.62 29 HIS B CA 1
ATOM 1062 C C . HIS B 1 29 ? 4.34 0.936 -7.156 1 98.62 29 HIS B C 1
ATOM 1064 O O . HIS B 1 29 ? 5.258 0.708 -6.363 1 98.62 29 HIS B O 1
ATOM 1070 N N . PHE B 1 30 ? 3.42 -0.024 -7.5 1 98.38 30 PHE B N 1
ATOM 1071 C CA . PHE B 1 30 ? 3.621 -1.375 -6.988 1 98.38 30 PHE B CA 1
ATOM 1072 C C . PHE B 1 30 ? 3.465 -2.404 -8.102 1 98.38 30 PHE B C 1
ATOM 1074 O O . PHE B 1 30 ? 2.812 -2.137 -9.117 1 98.38 30 PHE B O 1
ATOM 1081 N N . VAL B 1 31 ? 4.113 -3.529 -8.008 1 98.75 31 VAL B N 1
ATOM 1082 C CA . VAL B 1 31 ? 4.082 -4.73 -8.836 1 98.75 31 VAL B CA 1
ATOM 1083 C C . VAL B 1 31 ? 4.094 -5.973 -7.945 1 98.75 31 VAL B C 1
ATOM 1085 O O . VAL B 1 31 ? 4.66 -5.949 -6.852 1 98.75 31 VAL B O 1
ATOM 1088 N N . CYS B 1 32 ? 3.402 -6.988 -8.352 1 98.69 32 CYS B N 1
ATOM 1089 C CA . CYS B 1 32 ? 3.396 -8.156 -7.469 1 98.69 32 CYS B CA 1
ATOM 1090 C C . CYS B 1 32 ? 4.773 -8.805 -7.41 1 98.69 32 CYS B C 1
ATOM 1092 O O . CYS B 1 32 ? 5.551 -8.703 -8.359 1 98.69 32 CYS B O 1
ATOM 1094 N N . ALA B 1 33 ? 5.059 -9.484 -6.387 1 98.75 33 ALA B N 1
ATOM 1095 C CA . ALA B 1 33 ? 6.367 -10.078 -6.133 1 98.75 33 ALA B CA 1
ATOM 1096 C C . ALA B 1 33 ? 6.707 -11.133 -7.191 1 98.75 33 ALA B C 1
ATOM 1098 O O . ALA B 1 33 ? 7.855 -11.227 -7.633 1 98.75 33 ALA B O 1
ATOM 1099 N N . SER B 1 34 ? 5.684 -11.883 -7.637 1 98.12 34 SER B N 1
ATOM 1100 C CA . SER B 1 34 ? 5.922 -12.969 -8.578 1 98.12 34 SER B CA 1
ATOM 1101 C C . SER B 1 34 ? 6.352 -12.438 -9.938 1 98.12 34 SER B C 1
ATOM 1103 O O . SER B 1 34 ? 7.074 -13.109 -10.68 1 98.12 34 SER B O 1
ATOM 1105 N N . CYS B 1 35 ? 5.953 -11.289 -10.297 1 98.69 35 CYS B N 1
ATOM 1106 C CA . CYS B 1 35 ? 6.367 -10.672 -11.555 1 98.69 35 CYS B CA 1
ATOM 1107 C C . CYS B 1 35 ? 7.719 -9.984 -11.406 1 98.69 35 CYS B C 1
ATOM 1109 O O . CYS B 1 35 ? 8.539 -10.023 -12.328 1 98.69 35 CYS B O 1
ATOM 1111 N N . LEU B 1 36 ? 8.023 -9.43 -10.266 1 98.81 36 LEU B N 1
ATOM 1112 C C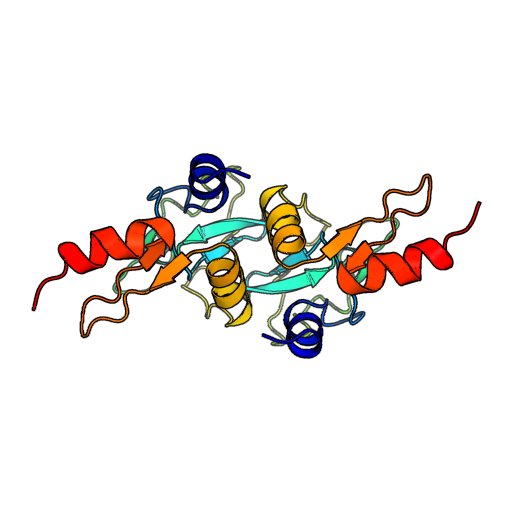A . LEU B 1 36 ? 9.219 -8.617 -10.055 1 98.81 36 LEU B CA 1
ATOM 1113 C C . LEU B 1 36 ? 10.461 -9.492 -9.93 1 98.81 36 LEU B C 1
ATOM 1115 O O . LEU B 1 36 ? 11.555 -9.086 -10.32 1 98.81 36 LEU B O 1
ATOM 1119 N N . TYR B 1 37 ? 10.25 -10.648 -9.367 1 98.88 37 TYR B N 1
ATOM 1120 C CA . TYR B 1 37 ? 11.438 -11.359 -8.922 1 98.88 37 TYR B CA 1
ATOM 1121 C C . TYR B 1 37 ? 11.516 -12.75 -9.555 1 98.88 37 TYR B C 1
ATOM 1123 O O . TYR B 1 37 ? 10.484 -13.375 -9.805 1 98.88 37 TYR B O 1
ATOM 1131 N N . GLU B 1 38 ? 12.75 -13.234 -9.719 1 98.69 38 GLU B N 1
ATOM 1132 C CA . GLU B 1 38 ? 13 -14.594 -10.195 1 98.69 38 GLU B CA 1
ATOM 1133 C C . GLU B 1 38 ? 12.555 -15.625 -9.164 1 98.69 38 GLU B C 1
ATOM 1135 O O . GLU B 1 38 ? 12.898 -15.516 -7.98 1 98.69 38 GLU B O 1
ATOM 1140 N N . PRO B 1 39 ? 11.805 -16.672 -9.625 1 97.06 39 PRO B N 1
ATOM 1141 C CA . PRO B 1 39 ? 11.266 -17.656 -8.672 1 97.06 39 PRO B CA 1
ATOM 1142 C C . PRO B 1 39 ? 12.359 -18.406 -7.93 1 97.06 39 PRO B C 1
ATOM 1144 O O . PRO B 1 39 ? 12.195 -18.75 -6.754 1 97.06 39 PRO B O 1
ATOM 1147 N N . ASP B 1 40 ? 13.508 -18.641 -8.477 1 97.62 40 ASP B N 1
ATOM 1148 C CA . ASP B 1 40 ? 14.555 -19.469 -7.883 1 97.62 40 ASP B CA 1
ATOM 1149 C C . ASP B 1 40 ? 15.469 -18.641 -6.988 1 97.62 40 ASP B C 1
ATOM 1151 O O . ASP B 1 40 ? 15.648 -18.953 -5.812 1 97.62 40 ASP B O 1
ATOM 1155 N N . SER B 1 41 ? 15.945 -17.531 -7.477 1 98.12 41 SER B N 1
ATOM 1156 C CA . SER B 1 41 ? 16.953 -16.734 -6.773 1 98.12 41 SER B CA 1
ATOM 1157 C C . SER B 1 41 ? 16.297 -15.625 -5.957 1 98.12 41 SER B C 1
ATOM 1159 O O . SER B 1 41 ? 16.953 -15 -5.121 1 98.12 41 SER B O 1
ATOM 1161 N N . GLU B 1 42 ? 15.031 -15.328 -6.281 1 98.25 42 GLU B N 1
ATOM 1162 C CA . GLU B 1 42 ? 14.312 -14.219 -5.656 1 98.25 42 GLU B CA 1
ATOM 1163 C C . GLU B 1 42 ? 15.016 -12.891 -5.922 1 98.25 42 GLU B C 1
ATOM 1165 O O . GLU B 1 42 ? 14.906 -11.953 -5.125 1 98.25 42 GLU B O 1
ATOM 1170 N N . SER B 1 43 ? 15.828 -12.859 -6.965 1 98.75 43 SER B N 1
ATOM 1171 C CA . SER B 1 43 ? 16.469 -11.617 -7.395 1 98.75 43 SER B CA 1
ATOM 1172 C C . SER B 1 43 ? 15.57 -10.828 -8.336 1 98.75 43 SER B C 1
ATOM 1174 O O . SER B 1 43 ? 14.766 -11.414 -9.07 1 98.75 43 SER B O 1
ATOM 1176 N N . LEU B 1 44 ? 15.742 -9.586 -8.266 1 98.88 44 LEU B N 1
ATOM 1177 C CA . LEU B 1 44 ? 14.969 -8.711 -9.133 1 98.88 44 LEU B CA 1
ATOM 1178 C C . LEU B 1 44 ? 15.227 -9.031 -10.602 1 98.88 44 LEU B C 1
ATOM 1180 O O . LEU B 1 44 ? 16.391 -9.156 -11.016 1 98.88 44 LEU B O 1
ATOM 1184 N N . LYS B 1 45 ? 14.164 -9.188 -11.383 1 98.81 45 LYS B N 1
ATOM 1185 C CA . LYS B 1 45 ? 14.32 -9.375 -12.82 1 98.81 45 LYS B CA 1
ATOM 1186 C C . LYS B 1 45 ? 14.859 -8.109 -13.492 1 98.81 45 LYS B C 1
ATOM 1188 O O . LYS B 1 45 ? 14.438 -7.004 -13.156 1 98.81 45 LYS B O 1
ATOM 1193 N N . PRO B 1 46 ? 15.703 -8.281 -14.445 1 98.25 46 PRO B N 1
ATOM 1194 C CA . PRO B 1 46 ? 16.312 -7.125 -15.109 1 98.25 46 PRO B CA 1
ATOM 1195 C C . PRO B 1 46 ? 15.281 -6.195 -15.742 1 98.25 46 PRO B C 1
ATOM 1197 O O . PRO B 1 46 ? 15.492 -4.98 -15.789 1 98.25 46 PRO B O 1
ATOM 1200 N N . ALA B 1 47 ? 14.203 -6.688 -16.203 1 97.88 47 ALA B N 1
ATOM 1201 C CA . ALA B 1 47 ? 13.156 -5.91 -16.859 1 97.88 47 ALA B CA 1
ATOM 1202 C C . ALA B 1 47 ? 12.594 -4.848 -15.922 1 97.88 47 ALA B C 1
ATOM 1204 O O . ALA B 1 47 ? 11.977 -3.877 -16.375 1 97.88 47 ALA B O 1
ATOM 1205 N N . PHE B 1 48 ? 12.867 -5.004 -14.578 1 98.44 48 PHE B N 1
ATOM 1206 C CA . PHE B 1 48 ? 12.242 -4.117 -13.602 1 98.44 48 PHE B CA 1
ATOM 1207 C C . PHE B 1 48 ? 13.289 -3.277 -12.883 1 98.44 48 PHE B C 1
ATOM 1209 O O . PHE B 1 48 ? 13.07 -2.836 -11.75 1 98.44 48 PHE B O 1
ATOM 1216 N N . TYR B 1 49 ? 14.43 -3.17 -13.531 1 98.25 49 TYR B N 1
ATOM 1217 C CA . TYR B 1 49 ? 15.398 -2.211 -13.023 1 98.25 49 TYR B CA 1
ATOM 1218 C C . TYR B 1 49 ? 14.836 -0.794 -13.055 1 98.25 49 TYR B C 1
ATOM 1220 O O . TYR B 1 49 ? 15.352 0.098 -12.375 1 98.25 49 TYR B O 1
ATOM 1228 N N . CYS B 1 50 ? 13.797 -0.675 -13.938 1 98.19 50 CYS B N 1
ATOM 1229 C CA . CYS B 1 50 ? 12.977 0.53 -13.883 1 98.19 50 CYS B CA 1
ATOM 1230 C C . CYS B 1 50 ? 11.516 0.183 -13.641 1 98.19 50 CYS B C 1
ATOM 1232 O O . CYS B 1 50 ? 11.062 -0.9 -14.016 1 98.19 50 CYS B O 1
ATOM 1234 N N . CYS B 1 51 ? 10.836 1.053 -13.008 1 98.69 51 CYS B N 1
ATOM 1235 C CA . CYS B 1 51 ? 9.406 0.847 -12.781 1 98.69 51 CYS B CA 1
ATOM 1236 C C . CYS B 1 51 ? 8.656 0.762 -14.102 1 98.69 51 CYS B C 1
ATOM 1238 O O . CYS B 1 51 ? 8.805 1.625 -14.969 1 98.69 51 CYS B O 1
ATOM 1240 N N . PRO B 1 52 ? 7.836 -0.191 -14.344 1 98.44 52 PRO B N 1
ATOM 1241 C CA . PRO B 1 52 ? 7.109 -0.323 -15.602 1 98.44 52 PRO B CA 1
ATOM 1242 C C . PRO B 1 52 ? 6.047 0.76 -15.789 1 98.44 52 PRO B C 1
ATOM 1244 O O . PRO B 1 52 ? 5.516 0.927 -16.891 1 98.44 52 PRO B O 1
ATOM 1247 N N . LEU B 1 53 ? 5.734 1.453 -14.711 1 97.94 53 LEU B N 1
ATOM 1248 C CA . LEU B 1 53 ? 4.664 2.441 -14.797 1 97.94 53 LEU B CA 1
ATOM 1249 C C . LEU B 1 53 ? 5.23 3.84 -15.008 1 97.94 53 LEU B C 1
ATOM 1251 O O . LEU B 1 53 ? 4.719 4.605 -15.828 1 97.94 53 LEU B O 1
ATOM 1255 N N . CYS B 1 54 ? 6.289 4.207 -14.344 1 98.31 54 CYS B N 1
ATOM 1256 C CA . CYS B 1 54 ? 6.777 5.582 -14.414 1 98.31 54 CYS B CA 1
ATOM 1257 C C . CYS B 1 54 ? 8.195 5.629 -14.969 1 98.31 54 CYS B C 1
ATOM 1259 O O . CYS B 1 54 ? 8.734 6.711 -15.219 1 98.31 54 CYS B O 1
ATOM 1261 N N . LYS B 1 55 ? 8.953 4.555 -15.062 1 98.31 55 LYS B N 1
ATOM 1262 C CA . LYS B 1 55 ? 10.273 4.383 -15.672 1 98.31 55 LYS B CA 1
ATOM 1263 C C . LYS B 1 55 ? 11.375 4.863 -14.734 1 98.31 55 LYS B C 1
ATOM 1265 O O . LYS B 1 55 ? 12.547 4.887 -15.117 1 98.31 55 LYS B O 1
ATOM 1270 N N . ALA B 1 56 ? 11.008 5.219 -13.508 1 98.31 56 ALA B N 1
ATOM 1271 C CA . ALA B 1 56 ? 12.047 5.551 -12.531 1 98.31 56 ALA B CA 1
ATOM 1272 C C . ALA B 1 56 ? 13 4.375 -12.32 1 98.31 56 ALA B C 1
ATOM 1274 O O . ALA B 1 56 ? 12.57 3.221 -12.273 1 98.31 56 ALA B O 1
ATOM 1275 N N . LYS B 1 57 ? 14.297 4.605 -12.109 1 98.44 57 LYS B N 1
ATOM 1276 C CA . LYS B 1 57 ? 15.312 3.564 -12 1 98.44 57 LYS B CA 1
ATOM 1277 C C . LYS B 1 57 ? 15.57 3.197 -10.539 1 98.44 57 LYS B C 1
ATOM 1279 O O . LYS B 1 57 ? 15.477 4.051 -9.656 1 98.44 57 LYS B O 1
ATOM 1284 N N . ASP B 1 58 ? 15.938 1.984 -10.312 1 98 58 ASP B N 1
ATOM 1285 C CA . ASP B 1 58 ? 16.438 1.495 -9.031 1 98 58 ASP B CA 1
ATOM 1286 C C . ASP B 1 58 ? 15.422 1.766 -7.914 1 98 58 ASP B C 1
ATOM 1288 O O . ASP B 1 58 ? 15.797 2.244 -6.84 1 98 58 ASP B O 1
ATOM 1292 N N . VAL B 1 59 ? 14.141 1.502 -8.156 1 98.5 59 VAL B N 1
ATOM 1293 C CA . VAL B 1 59 ? 13.109 1.871 -7.191 1 98.5 59 VAL B CA 1
ATOM 1294 C C . VAL B 1 59 ? 12.602 0.623 -6.473 1 98.5 59 VAL B C 1
ATOM 1296 O O . VAL B 1 59 ? 11.93 0.721 -5.445 1 98.5 59 VAL B O 1
ATOM 1299 N N . PHE B 1 60 ? 12.898 -0.531 -6.957 1 98.81 60 PHE B N 1
ATOM 1300 C CA . PHE B 1 60 ? 12.508 -1.767 -6.289 1 98.81 60 PHE B CA 1
ATOM 1301 C C . PHE B 1 60 ? 13.703 -2.412 -5.602 1 98.81 60 PHE B C 1
ATOM 1303 O O . PHE B 1 60 ? 14.836 -2.262 -6.051 1 98.81 60 PHE B O 1
ATOM 1310 N N . PRO B 1 61 ? 13.43 -3.213 -4.461 1 98.62 61 PRO B N 1
ATOM 1311 C CA . PRO B 1 61 ? 14.531 -3.93 -3.816 1 98.62 61 PRO B CA 1
ATOM 1312 C C . PRO B 1 61 ? 15.219 -4.93 -4.75 1 98.62 61 PRO B C 1
ATOM 1314 O O . PRO B 1 61 ? 14.555 -5.535 -5.598 1 98.62 61 PRO B O 1
ATOM 1317 N N . ASP B 1 62 ? 16.516 -5.207 -4.543 1 98.5 62 ASP B N 1
ATOM 1318 C CA . ASP B 1 62 ? 17.297 -6.105 -5.383 1 98.5 62 ASP B CA 1
ATOM 1319 C C . ASP B 1 62 ? 16.844 -7.555 -5.203 1 98.5 62 ASP B C 1
ATOM 1321 O O . ASP B 1 62 ? 17.016 -8.383 -6.102 1 98.5 62 ASP B O 1
ATOM 1325 N N . TYR B 1 63 ? 16.406 -7.84 -4.059 1 98.69 63 TYR B N 1
ATOM 1326 C CA . TYR B 1 63 ? 15.875 -9.164 -3.734 1 98.69 63 TYR B CA 1
ATOM 1327 C C . TYR B 1 63 ? 14.469 -9.055 -3.154 1 98.69 63 TYR B C 1
ATOM 1329 O O . TYR B 1 63 ? 14.117 -8.039 -2.553 1 98.69 63 TYR B O 1
ATOM 1337 N N . CYS B 1 64 ? 13.664 -10.039 -3.35 1 98.62 64 CYS B N 1
ATOM 1338 C CA . CYS B 1 64 ? 12.297 -10.031 -2.848 1 98.62 64 CYS B CA 1
ATOM 1339 C C . CYS B 1 64 ? 12.258 -9.75 -1.352 1 98.62 64 CYS B C 1
ATOM 1341 O O . CYS B 1 64 ? 12.828 -10.5 -0.559 1 98.62 64 CYS B O 1
ATOM 1343 N N . PRO B 1 65 ? 11.609 -8.711 -0.998 1 98.56 65 PRO B N 1
ATOM 1344 C CA . PRO B 1 65 ? 11.531 -8.391 0.428 1 98.56 65 PRO B CA 1
ATOM 1345 C C . PRO B 1 65 ? 10.453 -9.195 1.155 1 98.56 65 PRO B C 1
ATOM 1347 O O . PRO B 1 65 ? 9.641 -9.859 0.514 1 98.56 65 PRO B O 1
ATOM 1350 N N . GLU B 1 66 ? 10.609 -9.148 2.475 1 97.62 66 GLU B N 1
ATOM 1351 C CA . GLU B 1 66 ? 9.445 -9.602 3.24 1 97.62 66 GLU B CA 1
ATOM 1352 C C . GLU B 1 66 ? 8.266 -8.648 3.074 1 97.62 66 GLU B C 1
ATOM 1354 O O . GLU B 1 66 ? 8.406 -7.441 3.281 1 97.62 66 GLU B O 1
ATOM 1359 N N . ILE B 1 67 ? 7.23 -9.164 2.645 1 97.38 67 ILE B N 1
ATOM 1360 C CA . ILE B 1 67 ? 6.016 -8.367 2.506 1 97.38 67 ILE B CA 1
ATOM 1361 C C . ILE B 1 67 ? 5.238 -8.375 3.822 1 97.38 67 ILE B C 1
ATOM 1363 O O . ILE B 1 67 ? 4.777 -9.422 4.27 1 97.38 67 ILE B O 1
ATOM 1367 N N . PRO B 1 68 ? 5.062 -7.215 4.402 1 97.56 68 PRO B N 1
ATOM 1368 C CA . PRO B 1 68 ? 4.391 -7.172 5.703 1 97.56 68 PRO B CA 1
ATOM 1369 C C . PRO B 1 68 ? 2.947 -7.668 5.637 1 97.56 68 PRO B C 1
ATOM 1371 O O . PRO B 1 68 ? 2.301 -7.559 4.594 1 97.56 68 PRO B O 1
ATOM 1374 N N . GLN B 1 69 ? 2.459 -8.172 6.746 1 96 69 GLN B N 1
ATOM 1375 C CA . GLN B 1 69 ? 1.069 -8.609 6.836 1 96 69 GLN B CA 1
ATOM 1376 C C . GLN B 1 69 ? 0.112 -7.469 6.516 1 96 69 GLN B C 1
ATOM 1378 O O . GLN B 1 69 ? -0.952 -7.688 5.934 1 96 69 GLN B O 1
ATOM 1383 N N . THR B 1 70 ? 0.508 -6.285 6.816 1 95.44 70 THR B N 1
ATOM 1384 C CA . THR B 1 70 ? -0.333 -5.121 6.578 1 95.44 70 THR B CA 1
ATOM 1385 C C . THR B 1 70 ? -0.632 -4.961 5.09 1 95.44 70 THR B C 1
ATOM 1387 O O . THR B 1 70 ? -1.773 -4.699 4.703 1 95.44 70 THR B O 1
ATOM 1390 N N . THR B 1 71 ? 0.392 -5.137 4.316 1 96 71 THR B N 1
ATOM 1391 C CA . THR B 1 71 ? 0.196 -5.059 2.875 1 96 71 THR B CA 1
ATOM 1392 C C . THR B 1 71 ? -0.748 -6.16 2.396 1 96 71 THR B C 1
ATOM 1394 O O . THR B 1 71 ? -1.657 -5.902 1.604 1 96 71 THR B O 1
ATOM 1397 N N . LYS B 1 72 ? -0.582 -7.34 2.861 1 96.81 72 LYS B N 1
ATOM 1398 C CA . LYS B 1 72 ? -1.452 -8.453 2.494 1 96.81 72 LYS B CA 1
ATOM 1399 C C . LYS B 1 72 ? -2.895 -8.188 2.916 1 96.81 72 LYS B C 1
ATOM 1401 O O . LYS B 1 72 ? -3.828 -8.469 2.162 1 96.81 72 LYS B O 1
ATOM 1406 N N . LEU B 1 73 ? -2.98 -7.641 4.109 1 96.19 73 LEU B N 1
ATOM 1407 C CA . LEU B 1 73 ? -4.305 -7.312 4.621 1 96.19 73 LEU B CA 1
ATOM 1408 C C . LEU B 1 73 ? -4.961 -6.219 3.785 1 96.19 73 LEU B C 1
ATOM 1410 O O . LEU B 1 73 ? -6.168 -6.262 3.531 1 96.19 73 LEU B O 1
ATOM 1414 N N . LEU B 1 74 ? -4.18 -5.223 3.363 1 95.94 74 LEU B N 1
ATOM 1415 C CA . LEU B 1 74 ? -4.707 -4.195 2.471 1 95.94 74 LEU B CA 1
ATOM 1416 C C . LEU B 1 74 ? -5.328 -4.82 1.227 1 95.94 74 LEU B C 1
ATOM 1418 O O . LEU B 1 74 ? -6.477 -4.527 0.886 1 95.94 74 LEU B O 1
ATOM 1422 N N . MET B 1 75 ? -4.645 -5.754 0.631 1 96.38 75 MET B N 1
ATOM 1423 C CA . MET B 1 75 ? -5.121 -6.387 -0.596 1 96.38 75 MET B CA 1
ATOM 1424 C C . MET B 1 75 ? -6.324 -7.281 -0.316 1 96.38 75 MET B C 1
ATOM 1426 O O . MET B 1 75 ? -7.238 -7.375 -1.137 1 96.38 75 MET B O 1
ATOM 1430 N N . ASN B 1 76 ? -6.297 -7.883 0.824 1 95.25 76 ASN B N 1
ATOM 1431 C CA . ASN B 1 76 ? -7.457 -8.664 1.238 1 95.25 76 ASN B CA 1
ATOM 1432 C C . ASN B 1 76 ? -8.703 -7.793 1.372 1 95.25 76 ASN B C 1
ATOM 1434 O O . ASN B 1 76 ? -9.781 -8.172 0.913 1 95.25 76 ASN B O 1
ATOM 1438 N N . ILE B 1 77 ? -8.492 -6.676 1.942 1 94.19 77 ILE B N 1
ATOM 1439 C CA . ILE B 1 77 ? -9.602 -5.762 2.182 1 94.19 77 ILE B CA 1
ATOM 1440 C C . ILE B 1 77 ? -10.141 -5.246 0.849 1 94.19 77 ILE B C 1
ATOM 1442 O O . ILE B 1 77 ? -11.352 -5.055 0.697 1 94.19 77 ILE B O 1
ATOM 1446 N N . VAL B 1 78 ? -9.289 -5.129 -0.101 1 94.5 78 VAL B N 1
ATOM 1447 C CA . VAL B 1 78 ? -9.758 -4.637 -1.393 1 94.5 78 VAL B CA 1
ATOM 1448 C C . VAL B 1 78 ? -10.438 -5.762 -2.164 1 94.5 78 VAL B C 1
ATOM 1450 O O . VAL B 1 78 ? -11.102 -5.52 -3.176 1 94.5 78 VAL B O 1
ATOM 1453 N N . GLY B 1 79 ? -10.25 -7.016 -1.712 1 94.62 79 GLY B N 1
ATOM 1454 C CA . GLY B 1 79 ? -11.055 -8.078 -2.297 1 94.62 79 GLY B CA 1
ATOM 1455 C C . GLY B 1 79 ? -10.227 -9.227 -2.84 1 94.62 79 GLY B C 1
ATOM 1456 O O . GLY B 1 79 ? -10.758 -10.117 -3.504 1 94.62 79 GLY B O 1
ATOM 1457 N N . VAL B 1 80 ? -8.938 -9.203 -2.697 1 96.5 80 VAL B N 1
ATOM 1458 C CA . VAL B 1 80 ? -8.094 -10.297 -3.16 1 96.5 80 VAL B CA 1
ATOM 1459 C C . VAL B 1 80 ? -8.094 -11.422 -2.123 1 96.5 80 VAL B C 1
ATOM 1461 O O . VAL B 1 80 ? -7.824 -11.188 -0.944 1 96.5 80 VAL B O 1
ATOM 1464 N N . VAL B 1 81 ? -8.336 -12.633 -2.566 1 95.5 81 VAL B N 1
ATOM 1465 C CA . VAL B 1 81 ? -8.367 -13.766 -1.646 1 95.5 81 VAL B CA 1
ATOM 1466 C C . VAL B 1 81 ? -7.543 -14.922 -2.211 1 95.5 81 VAL B C 1
ATOM 1468 O O . VAL B 1 81 ? -7.297 -14.984 -3.418 1 95.5 81 VAL B O 1
ATOM 1471 N N . LYS B 1 82 ? -7.078 -15.641 -1.332 1 93.62 82 LYS B N 1
ATOM 1472 C CA . LYS B 1 82 ? -6.375 -16.859 -1.701 1 93.62 82 LYS B CA 1
ATOM 1473 C C . LYS B 1 82 ? -7.297 -18.078 -1.606 1 93.62 82 LYS B C 1
ATOM 1475 O O . LYS B 1 82 ? -8.078 -18.203 -0.664 1 93.62 82 LYS B O 1
ATOM 1480 N N . CYS B 1 83 ? -7.227 -18.875 -2.568 1 92.81 83 CYS B N 1
ATOM 1481 C CA . CYS B 1 83 ? -8.039 -20.094 -2.566 1 92.81 83 CYS B CA 1
ATOM 1482 C C . CYS B 1 83 ? -7.777 -20.922 -1.317 1 92.81 83 CYS B C 1
ATOM 1484 O O . CYS B 1 83 ? -6.621 -21.156 -0.958 1 92.81 83 CYS B O 1
ATOM 1486 N N . ARG B 1 84 ? -8.852 -21.391 -0.693 1 85.62 84 ARG B N 1
ATOM 1487 C CA . ARG B 1 84 ? -8.758 -22.109 0.578 1 85.62 84 ARG B CA 1
ATOM 1488 C C . ARG B 1 84 ? -8.609 -23.609 0.355 1 85.62 84 ARG B C 1
ATOM 1490 O O . ARG B 1 84 ? -8.422 -24.375 1.309 1 85.62 84 ARG B O 1
ATOM 1497 N N . ARG B 1 85 ? -8.734 -23.953 -0.855 1 85.19 85 ARG B N 1
ATOM 1498 C CA . ARG B 1 85 ? -8.617 -25.391 -1.125 1 85.19 85 ARG B CA 1
ATOM 1499 C C . ARG B 1 85 ? -7.172 -25.859 -1.001 1 85.19 85 ARG B C 1
ATOM 1501 O O . ARG B 1 85 ? -6.246 -25.125 -1.36 1 85.19 85 ARG B O 1
ATOM 1508 N N . LYS B 1 86 ? -7.066 -27.094 -0.55 1 77.94 86 LYS B N 1
ATOM 1509 C CA . LYS B 1 86 ? -5.754 -27.688 -0.307 1 77.94 86 LYS B CA 1
ATOM 1510 C C . LYS B 1 86 ? -4.922 -27.719 -1.585 1 77.94 86 LYS B C 1
ATOM 1512 O O . LYS B 1 86 ? -5.418 -28.094 -2.646 1 77.94 86 LYS B O 1
ATOM 1517 N N . ARG B 1 87 ? -3.756 -27.234 -1.632 1 80.75 87 ARG B N 1
ATOM 1518 C CA . ARG B 1 87 ? -2.725 -27.312 -2.66 1 80.75 87 ARG B CA 1
ATOM 1519 C C . ARG B 1 87 ? -2.969 -26.281 -3.762 1 80.75 87 ARG B C 1
ATOM 1521 O O . ARG B 1 87 ? -2.182 -26.172 -4.707 1 80.75 87 ARG B O 1
ATOM 1528 N N . CYS B 1 88 ? -4.094 -25.469 -3.922 1 85.06 88 CYS B N 1
ATOM 1529 C CA . CYS B 1 88 ? -4.32 -24.5 -4.988 1 85.06 88 CYS B CA 1
ATOM 1530 C C . CYS B 1 88 ? -3.551 -23.203 -4.73 1 85.06 88 CYS B C 1
ATOM 1532 O O . CYS B 1 88 ? -2.695 -22.812 -5.527 1 85.06 88 CYS B O 1
ATOM 1534 N N . GLY B 1 89 ? -3.686 -22.547 -3.689 1 85.81 89 GLY B N 1
ATOM 1535 C CA . GLY B 1 89 ? -2.965 -21.359 -3.27 1 85.81 89 GLY B CA 1
ATOM 1536 C C . GLY B 1 89 ? -3.131 -20.188 -4.227 1 85.81 89 GLY B C 1
ATOM 1537 O O . GLY B 1 89 ? -2.566 -19.125 -4.008 1 85.81 89 GLY B O 1
ATOM 1538 N N . GLU B 1 90 ? -3.912 -20.422 -5.254 1 91.62 90 GLU B N 1
ATOM 1539 C CA . GLU B 1 90 ? -4.109 -19.344 -6.23 1 91.62 90 GLU B CA 1
ATOM 1540 C C . GLU B 1 90 ? -4.809 -18.156 -5.602 1 91.62 90 GLU B C 1
ATOM 1542 O O . GLU B 1 90 ? -5.707 -18.312 -4.77 1 91.62 90 GLU B O 1
ATOM 1547 N N . GLU B 1 91 ? -4.34 -17.031 -5.961 1 94.69 91 GLU B N 1
ATOM 1548 C CA . GLU B 1 91 ? -5.008 -15.797 -5.551 1 94.69 91 GLU B CA 1
ATOM 1549 C C . GLU B 1 91 ? -6.023 -15.344 -6.594 1 94.69 91 GLU B C 1
ATOM 1551 O O . GLU B 1 91 ? -5.809 -15.523 -7.797 1 94.69 91 GLU B O 1
ATOM 1556 N N . MET B 1 92 ? -7.105 -14.742 -6.098 1 94.69 92 MET B N 1
ATOM 1557 C CA . MET B 1 92 ? -8.188 -14.305 -6.973 1 94.69 92 MET B CA 1
ATOM 1558 C C . MET B 1 92 ? -9.016 -13.211 -6.312 1 94.69 92 MET B C 1
ATOM 1560 O O . MET B 1 92 ? -8.914 -12.992 -5.102 1 94.69 92 MET B O 1
ATOM 1564 N N . TRP B 1 93 ? -9.812 -12.586 -7.168 1 94.94 93 TRP B N 1
ATOM 1565 C CA . TRP B 1 93 ? -10.789 -11.648 -6.605 1 94.94 93 TRP B CA 1
ATOM 1566 C C . TRP B 1 93 ? -11.953 -12.398 -5.969 1 94.94 93 TRP B C 1
ATOM 1568 O O . TRP B 1 93 ? -12.352 -13.461 -6.449 1 94.94 93 TRP B O 1
ATOM 1578 N N . THR B 1 94 ? -12.523 -11.812 -4.941 1 93.94 94 THR B N 1
ATOM 1579 C CA . THR B 1 94 ? -13.594 -12.438 -4.168 1 93.94 94 THR B CA 1
ATOM 1580 C C . THR B 1 94 ? -14.781 -12.781 -5.066 1 93.94 94 THR B C 1
ATOM 1582 O O . THR B 1 94 ? -15.43 -13.812 -4.871 1 93.94 94 THR B O 1
ATOM 1585 N N . TRP B 1 95 ? -15.031 -11.992 -6.066 1 93.06 95 TRP B N 1
ATOM 1586 C CA . TRP B 1 95 ? -16.188 -12.234 -6.922 1 93.06 95 TRP B CA 1
ATOM 1587 C C . TRP B 1 95 ? -15.891 -13.328 -7.945 1 93.06 95 TRP B C 1
ATOM 1589 O O . TRP B 1 95 ? -16.781 -13.781 -8.656 1 93.06 95 TRP B O 1
ATOM 1599 N N . ASP B 1 96 ? -14.688 -13.727 -8.008 1 92.5 96 ASP B N 1
ATOM 1600 C CA . ASP B 1 96 ? -14.305 -14.836 -8.883 1 92.5 96 ASP B CA 1
ATOM 1601 C C . ASP B 1 96 ? -14.18 -16.141 -8.102 1 92.5 96 ASP B C 1
ATOM 1603 O O . ASP B 1 96 ? -13.922 -17.188 -8.68 1 92.5 96 ASP B O 1
ATOM 1607 N N . GLU B 1 97 ? -14.336 -16.078 -6.762 1 90.75 97 GLU B N 1
ATOM 1608 C CA . GLU B 1 97 ? -14.07 -17.203 -5.879 1 90.75 97 GLU B CA 1
ATOM 1609 C C . GLU B 1 97 ? -14.969 -18.391 -6.203 1 90.75 97 GLU B C 1
ATOM 1611 O O . GLU B 1 97 ? -14.516 -19.531 -6.23 1 90.75 97 GLU B O 1
ATOM 1616 N N . GLU B 1 98 ? -16.281 -18.109 -6.414 1 88.69 98 GLU B N 1
ATOM 1617 C CA . GLU B 1 98 ? -17.234 -19.172 -6.723 1 88.69 98 GLU B CA 1
ATOM 1618 C C . GLU B 1 98 ? -16.844 -19.891 -8.016 1 88.69 98 GLU B C 1
ATOM 1620 O O . GLU B 1 98 ? -16.844 -21.125 -8.062 1 88.69 98 GLU B O 1
ATOM 1625 N N . GLU B 1 99 ? -16.594 -19.125 -8.969 1 89.88 99 GLU B 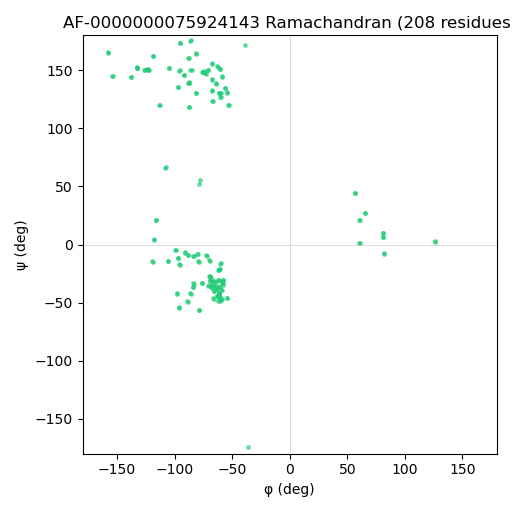N 1
ATOM 1626 C CA . GLU B 1 99 ? -16.172 -19.703 -10.242 1 89.88 99 GLU B CA 1
ATOM 1627 C C . GLU B 1 99 ? -14.898 -20.516 -10.078 1 89.88 99 GLU B C 1
ATOM 1629 O O . GLU B 1 99 ? -14.766 -21.594 -10.664 1 89.88 99 GLU B O 1
ATOM 1634 N N . HIS B 1 100 ? -13.945 -20.016 -9.242 1 88.62 100 HIS B N 1
ATOM 1635 C CA . HIS B 1 100 ? -12.703 -20.734 -8.984 1 88.62 100 HIS B CA 1
ATOM 1636 C C . HIS B 1 100 ? -12.969 -22.062 -8.297 1 88.62 100 HIS B C 1
ATOM 1638 O O . HIS B 1 100 ? -12.367 -23.094 -8.641 1 88.62 100 HIS B O 1
ATOM 1644 N N . GLN B 1 101 ? -13.922 -22.094 -7.387 1 82.94 101 GLN B N 1
ATOM 1645 C CA . GLN B 1 101 ? -14.266 -23.312 -6.648 1 82.94 101 GLN B CA 1
ATOM 1646 C C . GLN B 1 101 ? -14.867 -24.359 -7.574 1 82.94 101 GLN B C 1
ATOM 1648 O O . GLN B 1 101 ? -14.688 -25.562 -7.359 1 82.94 101 GLN B O 1
ATOM 1653 N N . GLY B 1 102 ? -15.57 -23.875 -8.477 1 78.12 102 GLY B N 1
ATOM 1654 C CA . GLY B 1 102 ? -16.125 -24.781 -9.453 1 78.12 102 GLY B CA 1
ATOM 1655 C C . GLY B 1 102 ? -15.078 -25.469 -10.312 1 78.12 102 GLY B C 1
ATOM 1656 O O . GLY B 1 102 ? -15.305 -26.562 -10.836 1 78.12 102 GLY B O 1
ATOM 1657 N N . TYR B 1 103 ? -14 -24.734 -10.523 1 73.5 103 TYR B N 1
ATOM 1658 C CA . TYR B 1 103 ? -12.953 -25.25 -11.398 1 73.5 103 TYR B CA 1
ATOM 1659 C C . TYR B 1 103 ? -11.969 -26.109 -10.625 1 73.5 103 TYR B C 1
ATOM 1661 O O . TYR B 1 103 ? -11.289 -26.969 -11.195 1 73.5 103 TYR B O 1
ATOM 1669 N N . VAL B 1 104 ? -11.664 -25.562 -9.398 1 65 104 VAL B N 1
ATOM 1670 C CA . VAL B 1 104 ? -10.68 -26.297 -8.609 1 65 104 VAL B CA 1
ATOM 1671 C C . VAL B 1 104 ? -11.336 -27.5 -7.949 1 65 104 VAL B C 1
ATOM 1673 O O . VAL B 1 104 ? -12.125 -27.359 -7.02 1 65 104 VAL B O 1
ATOM 1676 N N . VAL B 1 105 ? -12.023 -28.328 -8.688 1 55.59 105 VAL B N 1
ATOM 1677 C CA . VAL B 1 105 ? -12.633 -29.562 -8.242 1 55.59 105 VAL B CA 1
ATOM 1678 C C . VAL B 1 105 ? -11.734 -30.234 -7.203 1 55.59 105 VAL B C 1
ATOM 1680 O O . VAL B 1 105 ? -10.547 -29.922 -7.105 1 55.59 105 VAL B O 1
ATOM 1683 N N . LEU B 1 106 ? -12.188 -31.594 -6.75 1 42.22 106 LEU B N 1
ATOM 1684 C CA . LEU B 1 106 ? -11.719 -32.719 -5.926 1 42.22 106 LEU B CA 1
ATOM 1685 C C . LEU B 1 106 ? -10.32 -33.156 -6.344 1 42.22 106 LEU B C 1
ATOM 1687 O O . LEU B 1 106 ? -10.023 -33.25 -7.535 1 42.22 106 LEU B O 1
#

Radius of gyration: 18.31 Å; Cα contacts (8 Å, |Δi|>4): 355; chains: 2; bounding box: 38×59×34 Å

Secondary structure (DSSP, 8-state):
--HHHHHHHHS-TTT----S-EEE-TTS-EEEHHHHB-TTT-BBPGGGSB-TTT--BS-S-SBPPPPPHHHHHHHHHHTEEE--STTT--EEEGGGHHHHHHHS--/--HHHHHHHHS-TTT----S-EEE-TTS-EEEHHHHB-TTT-BBPGGGSB-TTT--BS-S-SBPPPPPHHHHHHHHHHTEEE--STTT--EEEGGGHHHHHHHS--